Protein AF-A0A7V9E4P7-F1 (afdb_monomer)

Radius of gyration: 22.24 Å; Cα contacts (8 Å, |Δi|>4): 232; chains: 1; bounding box: 50×43×57 Å

Nearest PDB structures (foldseek):
  8e9h-assembly1_D  TM=9.708E-01  e=8.343E-23  Mycolicibacterium smegmatis MC2 155
  7v2f-assembly1_Q  TM=9.697E-01  e=8.388E-17  Sus scrofa
  7r4d-assembly1_D  TM=9.690E-01  e=1.674E-16  Bos taurus
  7zmg-assembly1_C  TM=9.467E-01  e=3.154E-16  Thermochaetoides thermophila DSM 1495
  7zeb-assembly1_4  TM=9.534E-01  e=3.341E-16  Ovis aries

Sequence (185 aa):
AAGLPWDLRKTEPYLGYEDYDFEVPTHHDGDCWSRFVVRVEEMRQSVRLVRQALDRLEPGPVMIQDKKIAWPAQLSLGPDGLGNSLEHVKHIMGQSMEALIHHFKLVTEGFRVPAGQVYTVVESPRGELGMHLVSGGGTRPHRVHVRDPSFINLQATAALSEGGLIADVIASVASIDPVMGGVDR

Foldseek 3Di:
DQADQDFCCPVVNDPCSVVADFGQDDDNPPDLVRLVVSLVRVVVRVVSRVVVCVVVDDDDDPWDPPLLATQLADWDQDPVGTGGDPVSVCCLVPPDVVSVVSNVCCVPFNHWDAADWDWDWHQDSLGIKIWIWGPPTGRDTPDIDIDFSLQVLVVCLVVQCPPHDPVVSVSSNVSSPHDVVRNVD

Mean predicted aligned error: 5.7 Å

Solvent-accessible surface area (backbone atoms only — not comparable to full-atom values): 10874 Å² total; per-residue (Å²): 51,64,56,61,87,76,54,43,51,74,78,63,53,55,99,65,38,75,81,55,83,73,78,80,68,64,31,68,82,55,44,60,64,35,41,50,51,36,53,56,48,48,52,54,40,50,53,49,45,52,53,55,51,59,77,66,64,68,94,71,84,92,62,66,83,56,67,76,72,31,77,82,68,56,77,34,85,49,98,92,40,83,34,70,28,70,66,57,52,49,42,35,78,72,72,32,71,66,55,37,52,42,39,51,44,45,75,75,62,41,46,74,44,71,59,49,73,50,77,49,73,45,66,44,102,73,40,63,35,33,41,38,41,31,30,75,51,39,55,60,74,68,42,80,46,73,46,39,31,27,45,60,46,55,67,46,42,62,72,64,34,64,96,57,54,81,74,47,40,55,52,44,46,57,54,57,62,63,46,64,87,48,48,76,112

pLDDT: mean 91.62, std 6.03, range [71.88, 98.12]

Secondary structure (DSSP, 8-state):
--S----HHHHS--TTGGGS-------SS-SHHHHHHHHHHHHHHHHHHHHHHHHT-----SS-S-TTTS-S--EEEETTEEEE-HHHHHHHHHT-HHHHHHHHHHHHT-PPBPSEEEEEEEEETTEEEEEEEEE-SBSS-SEEEEE-HHHHHHHTHHHHHTTS-HHHHHHHHHHT---HHHH--

Structure (mmCIF, N/CA/C/O backbone):
data_AF-A0A7V9E4P7-F1
#
_entry.id   AF-A0A7V9E4P7-F1
#
loop_
_atom_site.group_PDB
_atom_site.id
_atom_site.type_symbol
_atom_site.label_atom_id
_atom_site.label_alt_id
_atom_site.label_comp_id
_atom_site.label_asym_id
_atom_site.label_entity_id
_atom_site.label_seq_id
_atom_site.pdbx_PDB_ins_code
_atom_site.Cartn_x
_atom_site.Cartn_y
_atom_site.Cartn_z
_atom_site.occupancy
_atom_site.B_iso_or_equiv
_atom_site.auth_seq_id
_atom_site.auth_comp_id
_atom_site.auth_asym_id
_atom_site.auth_atom_id
_atom_site.pdbx_PDB_model_num
ATOM 1 N N . ALA A 1 1 ? 3.477 -3.412 -16.025 1.00 71.88 1 ALA A N 1
ATOM 2 C CA . ALA A 1 1 ? 4.492 -2.848 -16.954 1.00 71.88 1 ALA A CA 1
ATOM 3 C C . ALA A 1 1 ? 5.144 -3.864 -17.913 1.00 71.88 1 ALA A C 1
ATOM 5 O O . ALA A 1 1 ? 5.847 -3.424 -18.810 1.00 71.88 1 ALA A O 1
ATOM 6 N N . ALA A 1 2 ? 4.933 -5.181 -17.754 1.00 89.56 2 ALA A N 1
ATOM 7 C CA . ALA A 1 2 ? 5.446 -6.223 -18.665 1.00 89.56 2 ALA A CA 1
ATOM 8 C C . ALA A 1 2 ? 4.307 -7.050 -19.311 1.00 89.56 2 ALA A C 1
ATOM 10 O O . ALA A 1 2 ? 4.409 -8.257 -19.490 1.00 89.56 2 ALA A O 1
ATOM 11 N N . GLY A 1 3 ? 3.172 -6.405 -19.579 1.00 88.88 3 GLY A N 1
ATOM 12 C CA . GLY A 1 3 ? 2.035 -6.974 -20.307 1.00 88.88 3 GLY A CA 1
ATOM 13 C C . GLY A 1 3 ? 1.039 -7.785 -19.478 1.00 88.88 3 GLY A C 1
ATOM 14 O O . GLY A 1 3 ? 0.030 -8.208 -20.027 1.00 88.88 3 GLY A O 1
ATOM 15 N N . LEU A 1 4 ? 1.284 -7.992 -18.180 1.00 92.56 4 LEU A N 1
ATOM 16 C CA . LEU A 1 4 ? 0.368 -8.724 -17.304 1.00 92.56 4 LEU A CA 1
ATOM 17 C C . LEU A 1 4 ? -0.660 -7.772 -16.653 1.00 9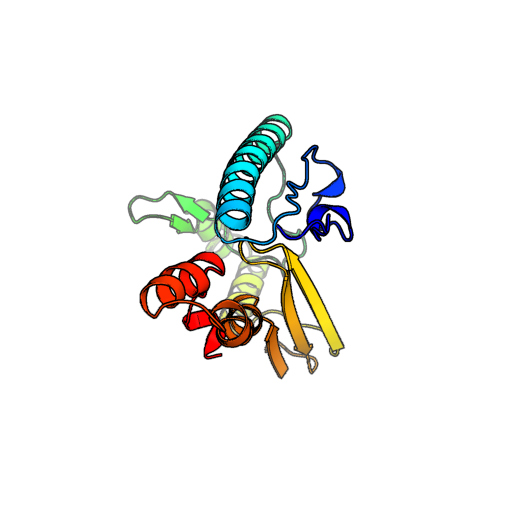2.56 4 LEU A C 1
ATOM 19 O O . LEU A 1 4 ? -0.246 -6.924 -15.857 1.00 92.56 4 LEU A O 1
ATOM 23 N N . PRO A 1 5 ? -1.971 -7.899 -16.949 1.00 92.50 5 PRO A N 1
ATOM 24 C CA . PRO A 1 5 ? -3.029 -7.120 -16.305 1.00 92.50 5 PRO A CA 1
ATOM 25 C C . PRO A 1 5 ? -3.384 -7.716 -14.936 1.00 92.50 5 PRO A C 1
ATOM 27 O O . PRO A 1 5 ? -4.439 -8.322 -14.760 1.00 92.50 5 PRO A O 1
ATOM 30 N N . TRP A 1 6 ? -2.471 -7.585 -13.974 1.00 94.12 6 TRP A N 1
ATOM 31 C CA . TRP A 1 6 ? -2.634 -8.095 -12.612 1.00 94.12 6 TRP A CA 1
ATOM 32 C C . TRP A 1 6 ? -2.731 -6.948 -11.607 1.00 94.12 6 TRP A C 1
ATOM 34 O O . TRP A 1 6 ? -1.818 -6.130 -11.532 1.00 94.12 6 TRP A O 1
ATOM 44 N N . ASP A 1 7 ? -3.831 -6.906 -10.854 1.00 95.75 7 ASP A N 1
ATOM 45 C CA . ASP A 1 7 ? -4.098 -5.920 -9.803 1.00 95.75 7 ASP A CA 1
ATOM 46 C C . ASP A 1 7 ? -5.105 -6.509 -8.807 1.00 95.75 7 ASP A C 1
ATOM 48 O O . ASP A 1 7 ? -6.232 -6.850 -9.194 1.00 95.75 7 ASP A O 1
ATOM 52 N N . LEU A 1 8 ? -4.723 -6.612 -7.529 1.00 96.00 8 LEU A N 1
ATOM 53 C CA . LEU A 1 8 ? -5.576 -7.228 -6.506 1.00 96.00 8 LEU A CA 1
ATOM 54 C C . LEU A 1 8 ? -6.894 -6.483 -6.304 1.00 96.00 8 LEU A C 1
ATOM 56 O O . LEU A 1 8 ? -7.898 -7.099 -5.970 1.00 96.00 8 LEU A O 1
ATOM 60 N N . ARG A 1 9 ? -6.947 -5.176 -6.578 1.00 96.44 9 ARG A N 1
ATOM 61 C CA . ARG A 1 9 ? -8.179 -4.383 -6.441 1.00 96.44 9 ARG A CA 1
ATOM 62 C C . ARG A 1 9 ? -9.254 -4.789 -7.454 1.00 96.44 9 ARG A C 1
ATOM 64 O O . ARG A 1 9 ? -10.411 -4.424 -7.271 1.00 96.44 9 ARG A O 1
ATOM 71 N N . LYS A 1 10 ? -8.891 -5.514 -8.521 1.00 94.81 10 LYS A N 1
ATOM 72 C CA . LYS A 1 10 ? -9.829 -6.094 -9.498 1.00 94.81 10 LYS A CA 1
ATOM 73 C C . LYS A 1 10 ? -9.962 -7.609 -9.364 1.00 94.81 10 LYS A C 1
ATOM 75 O O . LYS A 1 10 ? -11.068 -8.116 -9.521 1.00 94.81 10 LYS A O 1
ATOM 80 N N . THR A 1 11 ? -8.864 -8.332 -9.136 1.00 95.06 11 THR A N 1
ATOM 81 C CA . THR A 1 11 ? -8.880 -9.805 -9.107 1.00 95.06 11 THR A CA 1
ATOM 82 C C . THR A 1 11 ? -9.391 -10.366 -7.782 1.00 95.06 11 THR A C 1
ATOM 84 O O . THR A 1 11 ? -10.169 -11.317 -7.790 1.00 95.06 11 THR A O 1
ATOM 87 N N . GLU A 1 12 ? -9.002 -9.762 -6.660 1.00 94.94 12 GLU A N 1
ATOM 88 C CA . GLU A 1 12 ? -9.392 -10.147 -5.299 1.00 94.94 12 GLU A CA 1
ATOM 89 C C . GLU A 1 12 ? -9.821 -8.895 -4.513 1.00 94.94 12 GLU A C 1
ATOM 91 O O . GLU A 1 12 ? -9.117 -8.445 -3.603 1.00 94.94 12 GLU A O 1
ATOM 96 N N . PRO A 1 13 ? -10.948 -8.271 -4.903 1.00 95.19 13 PRO A N 1
ATOM 97 C CA . PRO A 1 13 ? -11.328 -6.961 -4.397 1.00 95.19 13 PRO A CA 1
ATOM 98 C C . PRO A 1 13 ? -11.565 -6.975 -2.882 1.00 95.19 13 PRO A C 1
ATOM 100 O O . PRO A 1 13 ? -12.067 -7.936 -2.297 1.00 95.19 13 PRO A O 1
ATOM 103 N N . TYR A 1 14 ? -11.201 -5.865 -2.246 1.00 95.69 14 TYR A N 1
ATOM 104 C CA . TYR A 1 14 ? -11.336 -5.623 -0.813 1.00 95.69 14 TYR A CA 1
ATOM 105 C C . TYR A 1 14 ? -11.825 -4.193 -0.577 1.00 95.69 14 TYR A C 1
ATOM 107 O O . TYR A 1 14 ? -11.692 -3.336 -1.445 1.00 95.69 14 TYR A O 1
ATOM 115 N N . LEU A 1 15 ? -12.374 -3.908 0.608 1.00 92.81 15 LEU A N 1
ATOM 116 C CA . LEU A 1 15 ? -12.801 -2.555 1.006 1.00 92.81 15 LEU A CA 1
ATOM 117 C C . LEU A 1 15 ? -13.731 -1.846 -0.012 1.00 92.81 15 LEU A C 1
ATOM 119 O O . LEU A 1 15 ? -13.753 -0.617 -0.062 1.00 92.81 15 LEU A O 1
ATOM 123 N N . GLY A 1 16 ? -14.501 -2.600 -0.804 1.00 93.06 16 GLY A N 1
ATOM 124 C CA . GLY A 1 16 ? -15.462 -2.057 -1.765 1.00 93.06 16 GLY A CA 1
ATOM 125 C C . GLY A 1 16 ? -14.870 -1.634 -3.114 1.00 93.06 16 GLY A C 1
ATOM 126 O O . GLY A 1 16 ? -15.560 -0.949 -3.867 1.00 93.06 16 GLY A O 1
ATOM 127 N N . TYR A 1 17 ? -13.617 -1.993 -3.439 1.00 96.06 17 TYR A N 1
ATOM 128 C CA . TYR A 1 17 ? -13.004 -1.688 -4.746 1.00 96.06 17 TYR A CA 1
ATOM 129 C C . TYR A 1 17 ? -13.798 -2.241 -5.942 1.00 96.06 17 TYR A C 1
ATOM 131 O O . TYR A 1 17 ? -13.726 -1.670 -7.032 1.00 96.06 17 TYR A O 1
ATOM 139 N N . GLU A 1 18 ? -14.586 -3.298 -5.737 1.00 95.19 18 GLU A N 1
ATOM 140 C CA . GLU A 1 18 ? -15.491 -3.893 -6.723 1.00 95.19 18 GLU A CA 1
ATOM 141 C C . GLU A 1 18 ? -16.550 -2.916 -7.257 1.00 95.19 18 GLU A C 1
ATOM 143 O O . GLU A 1 18 ? -16.979 -3.046 -8.402 1.00 95.19 18 GLU A O 1
ATOM 148 N N . ASP A 1 19 ? -16.915 -1.902 -6.470 1.00 94.94 19 ASP A N 1
ATOM 149 C CA . ASP A 1 19 ? -17.935 -0.922 -6.841 1.00 94.94 19 ASP A CA 1
ATOM 150 C C . ASP A 1 19 ? -17.360 0.321 -7.544 1.00 94.94 19 ASP A C 1
ATOM 152 O O . ASP A 1 19 ? -18.093 1.275 -7.820 1.00 94.94 19 ASP A O 1
ATOM 156 N N . TYR A 1 20 ? -16.046 0.376 -7.769 1.00 95.06 20 TYR A N 1
ATOM 157 C CA . TYR A 1 20 ? -15.396 1.520 -8.402 1.00 95.06 20 TYR A CA 1
ATOM 158 C C . TYR A 1 20 ? -14.963 1.213 -9.834 1.00 95.06 20 TYR A C 1
ATOM 160 O O . TYR A 1 20 ? -14.396 0.159 -10.146 1.00 95.06 20 TYR A O 1
ATOM 168 N N . ASP A 1 21 ? -15.155 2.197 -10.710 1.00 96.25 21 ASP A N 1
ATOM 169 C CA . ASP A 1 21 ? -14.738 2.103 -12.101 1.00 96.25 21 ASP A CA 1
ATOM 170 C C . ASP A 1 21 ? -13.342 2.706 -12.304 1.00 96.25 21 ASP A C 1
ATOM 172 O O . ASP A 1 21 ? -13.110 3.908 -12.142 1.00 96.25 21 ASP A O 1
ATOM 176 N N . PHE A 1 22 ? -12.396 1.848 -12.659 1.00 96.38 22 PHE A N 1
ATOM 177 C CA . PHE A 1 22 ? -11.017 2.199 -12.969 1.00 96.38 22 PHE A CA 1
ATOM 178 C C . PHE A 1 22 ? -10.404 1.122 -13.857 1.00 96.38 22 PHE A C 1
ATOM 180 O O . PHE A 1 22 ? -10.839 -0.036 -13.854 1.00 96.38 22 PHE A O 1
ATOM 187 N N . GLU A 1 23 ? -9.373 1.520 -14.589 1.00 95.56 23 GLU A N 1
ATOM 188 C CA . GLU A 1 23 ? -8.616 0.653 -15.486 1.00 95.56 23 GLU A CA 1
ATOM 189 C C . GLU A 1 23 ? -7.259 0.309 -14.873 1.00 95.56 23 GLU A C 1
ATOM 191 O O . GLU A 1 23 ? -6.685 1.110 -14.133 1.00 95.56 23 GLU A O 1
ATOM 196 N N . VAL A 1 24 ? -6.746 -0.878 -15.202 1.00 95.62 24 VAL A N 1
ATOM 197 C CA . VAL A 1 24 ? -5.406 -1.324 -14.806 1.00 95.62 24 VAL A CA 1
ATOM 198 C C . VAL A 1 24 ? -4.451 -1.027 -15.967 1.00 95.62 24 VAL A C 1
ATOM 200 O O . VAL A 1 24 ? -4.504 -1.730 -16.981 1.00 95.62 24 VAL A O 1
ATOM 203 N N . PRO A 1 25 ? -3.604 0.016 -15.872 1.00 95.06 25 PRO A N 1
ATOM 204 C CA . PRO A 1 25 ? -2.693 0.374 -16.951 1.00 95.06 25 PRO A CA 1
ATOM 205 C C . PRO A 1 25 ? -1.641 -0.716 -17.171 1.00 95.06 25 PRO A C 1
ATOM 207 O O . PRO A 1 25 ? -0.983 -1.190 -16.242 1.00 95.06 25 PRO A O 1
ATOM 210 N N . THR A 1 26 ? -1.452 -1.114 -18.429 1.00 94.62 26 THR A N 1
ATOM 211 C CA . THR A 1 26 ? -0.446 -2.106 -18.819 1.00 94.62 26 THR A CA 1
ATOM 212 C C . THR A 1 26 ? 0.346 -1.631 -20.029 1.00 94.62 26 THR A C 1
ATOM 214 O O . THR A 1 26 ? -0.157 -0.942 -20.904 1.00 94.62 26 THR A O 1
ATOM 217 N N . HIS A 1 27 ? 1.615 -2.023 -20.062 1.00 93.62 27 HIS A N 1
ATOM 218 C CA . HIS A 1 27 ? 2.550 -1.795 -21.163 1.00 93.62 27 HIS A CA 1
ATOM 219 C C . HIS A 1 27 ? 3.312 -3.091 -21.410 1.00 93.62 27 HIS A C 1
ATOM 221 O O . HIS A 1 27 ? 3.464 -3.870 -20.466 1.00 93.62 27 HIS A O 1
ATOM 227 N N . HIS A 1 28 ? 3.785 -3.320 -22.635 1.00 92.44 28 HIS A N 1
ATOM 228 C CA . HIS A 1 28 ? 4.409 -4.583 -23.041 1.00 92.44 28 HIS A CA 1
ATOM 229 C C . HIS A 1 28 ? 5.942 -4.560 -23.030 1.00 92.44 28 HIS A C 1
ATOM 231 O O . HIS A 1 28 ? 6.541 -5.627 -22.938 1.00 92.44 28 HIS A O 1
ATOM 237 N N . ASP A 1 29 ? 6.574 -3.382 -23.067 1.00 92.50 29 ASP A N 1
ATOM 238 C CA . ASP A 1 29 ? 8.023 -3.284 -23.300 1.00 92.50 29 ASP A CA 1
ATOM 239 C C . ASP A 1 29 ? 8.868 -3.702 -22.083 1.00 92.50 29 ASP A C 1
ATOM 241 O O . ASP A 1 29 ? 10.024 -4.089 -22.233 1.00 92.50 29 ASP A O 1
ATOM 245 N N . GLY A 1 30 ? 8.310 -3.663 -20.865 1.00 90.25 30 GLY A N 1
ATOM 246 C CA . GLY A 1 30 ? 8.985 -4.151 -19.652 1.00 90.25 30 GLY A CA 1
ATOM 247 C C . GLY A 1 30 ? 10.158 -3.291 -19.160 1.00 90.25 30 GLY A C 1
ATOM 248 O O . GLY A 1 30 ? 10.815 -3.645 -18.174 1.00 90.25 30 GLY A O 1
ATOM 249 N N . ASP A 1 31 ? 10.404 -2.152 -19.801 1.00 93.19 31 ASP A N 1
ATOM 250 C CA . ASP A 1 31 ? 11.510 -1.245 -19.516 1.00 93.19 31 ASP A CA 1
ATOM 251 C C . ASP A 1 31 ? 11.197 -0.234 -18.393 1.00 93.19 31 ASP A C 1
ATOM 253 O O . ASP A 1 31 ? 10.092 -0.154 -17.838 1.00 93.19 31 ASP A O 1
ATOM 257 N N . CYS A 1 32 ? 12.212 0.546 -18.007 1.00 94.44 32 CYS A N 1
ATOM 258 C CA . CYS A 1 32 ? 12.071 1.581 -16.981 1.00 94.44 32 CYS A CA 1
ATOM 259 C C . CYS A 1 32 ? 11.071 2.672 -17.397 1.00 94.44 32 CYS A C 1
ATOM 261 O O . CYS A 1 32 ? 10.365 3.207 -16.539 1.00 94.44 32 CYS A O 1
ATOM 263 N N . TRP A 1 33 ? 10.977 2.972 -18.697 1.00 94.75 33 TRP A N 1
ATOM 264 C CA . TRP A 1 33 ? 10.022 3.939 -19.232 1.00 94.75 33 TRP A CA 1
ATOM 265 C C . TRP A 1 33 ? 8.579 3.450 -19.085 1.00 94.75 33 TRP A C 1
ATOM 267 O O . TRP A 1 33 ? 7.746 4.167 -18.537 1.00 94.75 33 TRP A O 1
ATOM 277 N N . SER A 1 34 ? 8.294 2.199 -19.446 1.00 95.50 34 SER A N 1
ATOM 278 C CA . SER A 1 34 ? 6.990 1.563 -19.241 1.00 95.50 34 SER A CA 1
ATOM 279 C C . SER A 1 34 ? 6.571 1.594 -17.776 1.00 95.50 34 SER A C 1
ATOM 281 O O . SER A 1 34 ? 5.426 1.913 -17.466 1.00 95.50 34 SER A O 1
ATOM 283 N N . ARG A 1 35 ? 7.496 1.311 -16.845 1.00 95.06 35 ARG A N 1
ATOM 284 C CA . ARG A 1 35 ? 7.224 1.424 -15.399 1.00 95.06 35 ARG A CA 1
ATOM 285 C C . ARG A 1 35 ? 6.879 2.856 -14.986 1.00 95.06 35 ARG A C 1
ATOM 287 O O . ARG A 1 35 ? 5.989 3.050 -14.162 1.00 95.06 35 ARG A O 1
ATOM 294 N N . PHE A 1 36 ? 7.557 3.852 -15.548 1.00 95.50 36 PHE A N 1
ATOM 295 C CA . PHE A 1 36 ? 7.246 5.257 -15.298 1.00 95.50 36 PHE A CA 1
ATOM 296 C C . PHE A 1 36 ? 5.857 5.643 -15.828 1.00 95.50 36 PHE A C 1
ATOM 298 O O . PHE A 1 36 ? 5.071 6.227 -15.082 1.00 95.50 36 PHE A O 1
ATOM 305 N N . VAL A 1 37 ? 5.528 5.279 -17.072 1.00 96.06 37 VAL A N 1
ATOM 306 C CA . VAL A 1 37 ? 4.227 5.602 -17.682 1.00 96.06 37 VAL A CA 1
ATOM 307 C C . VAL A 1 37 ? 3.079 4.947 -16.912 1.00 96.06 37 VAL A C 1
ATOM 309 O O . VAL A 1 37 ? 2.140 5.655 -16.552 1.00 96.06 37 VAL A O 1
ATOM 312 N N . VAL A 1 38 ? 3.204 3.661 -16.545 1.00 96.00 38 VAL A N 1
ATOM 313 C CA . VAL A 1 38 ? 2.222 2.962 -15.690 1.00 96.00 38 VAL A CA 1
ATOM 314 C C . VAL A 1 38 ? 1.942 3.758 -14.416 1.00 96.00 38 VAL A C 1
ATOM 316 O O . VAL A 1 38 ? 0.785 4.041 -14.127 1.00 96.00 38 VAL A O 1
ATOM 319 N N . ARG A 1 39 ? 2.975 4.201 -13.685 1.00 96.00 39 ARG A N 1
ATOM 320 C CA . ARG A 1 39 ? 2.782 4.980 -12.446 1.00 96.00 39 ARG A CA 1
ATOM 321 C C . ARG A 1 39 ? 2.056 6.300 -12.688 1.00 96.00 39 ARG A C 1
ATOM 323 O O . ARG A 1 39 ? 1.230 6.721 -11.879 1.00 96.00 39 ARG A O 1
ATOM 330 N N . VAL A 1 40 ? 2.354 6.979 -13.795 1.00 96.94 40 VAL A N 1
ATOM 331 C CA . VAL A 1 40 ? 1.658 8.220 -14.167 1.00 96.94 40 VAL A CA 1
ATOM 332 C C . VAL A 1 40 ? 0.181 7.959 -14.461 1.00 96.94 40 VAL A C 1
ATOM 334 O O . VAL A 1 40 ? -0.678 8.749 -14.066 1.00 96.94 40 VAL A O 1
ATOM 337 N N . GLU A 1 41 ? -0.135 6.850 -15.118 1.00 97.31 41 GLU A N 1
ATOM 338 C CA . GLU A 1 41 ? -1.513 6.443 -15.386 1.00 97.31 41 GLU A CA 1
ATOM 339 C C . GLU A 1 41 ? -2.242 6.005 -14.112 1.00 97.31 41 GLU A C 1
ATOM 341 O O . GLU A 1 41 ? -3.373 6.435 -13.887 1.00 97.31 41 GLU A O 1
ATOM 346 N N . GLU A 1 42 ? -1.583 5.272 -13.215 1.00 97.44 42 GLU A N 1
ATOM 347 C CA . GLU A 1 42 ? -2.113 4.917 -11.893 1.00 97.44 42 GLU A CA 1
ATOM 348 C C . GLU A 1 42 ? -2.441 6.154 -11.054 1.00 97.44 42 GLU A C 1
ATOM 350 O O . GLU A 1 42 ? -3.475 6.181 -10.386 1.00 97.44 42 GLU A O 1
ATOM 355 N N . MET A 1 43 ? -1.626 7.215 -11.115 1.00 98.00 43 MET A N 1
ATOM 356 C CA . MET A 1 43 ? -1.953 8.492 -10.469 1.00 98.00 43 MET A CA 1
ATOM 357 C C . MET A 1 43 ? -3.253 9.089 -11.029 1.00 98.00 43 MET A C 1
ATOM 359 O O . MET A 1 43 ? -4.092 9.572 -10.266 1.00 98.00 43 MET A O 1
ATOM 363 N N . ARG A 1 44 ? -3.473 9.019 -12.349 1.00 98.06 44 ARG A N 1
ATOM 364 C C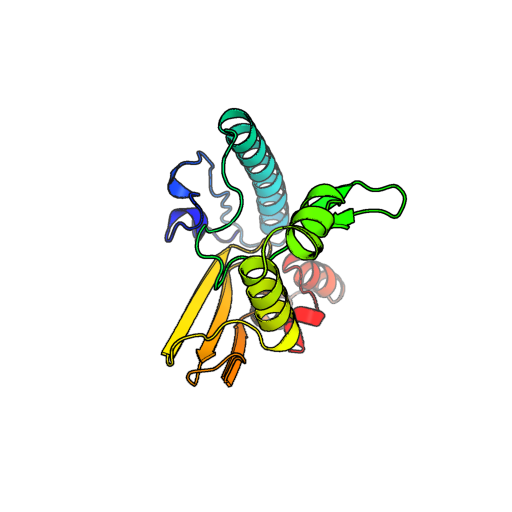A . ARG A 1 44 ? -4.722 9.494 -12.977 1.00 98.06 44 ARG A CA 1
ATOM 365 C C . ARG A 1 44 ? -5.923 8.646 -12.557 1.00 98.06 44 ARG A C 1
ATOM 367 O O . ARG A 1 44 ? -6.963 9.213 -12.217 1.00 98.06 44 ARG A O 1
ATOM 374 N N . GLN A 1 45 ? -5.777 7.320 -12.524 1.00 97.50 45 GLN A N 1
ATOM 375 C CA . GLN A 1 45 ? -6.827 6.413 -12.046 1.00 97.50 45 GLN A CA 1
ATOM 376 C C . GLN A 1 45 ? -7.116 6.625 -10.554 1.00 97.50 45 GLN A C 1
ATOM 378 O O . GLN A 1 45 ? -8.273 6.667 -10.151 1.00 97.50 45 GLN A O 1
ATOM 383 N N . SER A 1 46 ? -6.093 6.887 -9.740 1.00 97.75 46 SER A N 1
ATOM 384 C CA . SER A 1 46 ? -6.253 7.202 -8.314 1.00 97.75 46 SER A CA 1
ATOM 385 C C . SER A 1 46 ? -7.088 8.467 -8.107 1.00 97.75 46 SER A C 1
ATOM 387 O O . SER A 1 46 ? -8.009 8.479 -7.295 1.00 97.75 46 SER A O 1
ATOM 389 N N . VAL A 1 47 ? -6.847 9.520 -8.896 1.00 98.06 47 VAL A N 1
ATOM 390 C CA . VAL A 1 47 ? -7.682 10.735 -8.863 1.00 98.06 47 VAL A CA 1
ATOM 391 C C . VAL A 1 47 ? -9.123 10.438 -9.295 1.00 98.06 47 VAL A C 1
ATOM 393 O O . VAL A 1 47 ? -10.064 10.985 -8.717 1.00 98.06 47 VAL A O 1
ATOM 396 N N . ARG A 1 48 ? -9.322 9.564 -10.289 1.00 97.62 48 ARG A N 1
ATOM 397 C CA . ARG A 1 48 ? -10.655 9.123 -10.730 1.00 97.62 48 ARG A CA 1
ATOM 398 C C . ARG A 1 48 ? -11.401 8.368 -9.621 1.00 97.62 48 ARG A C 1
ATOM 400 O O . ARG A 1 48 ? -12.590 8.618 -9.433 1.00 97.62 48 ARG A O 1
ATOM 407 N N . LEU A 1 49 ? -10.713 7.500 -8.880 1.00 97.25 49 LEU A N 1
ATOM 408 C CA . LEU A 1 49 ? -11.267 6.785 -7.726 1.00 97.25 49 LEU A CA 1
ATOM 409 C C . LEU A 1 49 ? -11.670 7.747 -6.606 1.00 97.25 49 LEU A C 1
ATOM 411 O O . LEU A 1 49 ? -12.782 7.657 -6.098 1.00 97.25 49 LEU A O 1
ATOM 415 N N . VAL A 1 50 ? -10.811 8.717 -6.273 1.00 97.25 50 VAL A N 1
ATOM 416 C CA . VAL A 1 50 ? -11.112 9.726 -5.242 1.00 97.25 50 VAL A CA 1
ATOM 417 C C . VAL A 1 50 ? -12.368 10.524 -5.593 1.00 97.25 50 VAL A C 1
ATOM 419 O O . VAL A 1 50 ? -13.200 10.747 -4.722 1.00 97.25 50 VAL A O 1
ATOM 422 N N . ARG A 1 51 ? -12.555 10.917 -6.860 1.00 97.88 51 ARG A N 1
ATOM 423 C CA . ARG A 1 51 ? -13.779 11.617 -7.295 1.00 97.88 51 ARG A CA 1
ATOM 424 C C . ARG A 1 51 ? -15.032 10.762 -7.105 1.00 97.88 51 ARG A C 1
ATOM 426 O O . ARG A 1 51 ? -15.982 11.229 -6.497 1.00 97.88 51 ARG A O 1
ATOM 433 N N . GLN A 1 52 ? -14.993 9.499 -7.529 1.00 97.50 52 GLN A N 1
ATOM 434 C CA . GLN A 1 52 ? -16.110 8.569 -7.321 1.00 97.50 52 GLN A CA 1
ATOM 435 C C . GLN A 1 52 ? -16.414 8.345 -5.836 1.00 97.50 52 GLN A C 1
ATOM 437 O O . GLN A 1 52 ? -17.576 8.263 -5.452 1.00 97.50 52 GLN A O 1
ATOM 442 N N . ALA A 1 53 ? -15.381 8.255 -4.994 1.00 95.94 53 ALA A N 1
ATOM 443 C CA . ALA A 1 53 ? -15.551 8.097 -3.554 1.00 95.94 53 ALA A CA 1
ATOM 444 C C . ALA A 1 53 ? -16.198 9.335 -2.919 1.00 95.94 53 ALA A C 1
ATOM 446 O O . ALA A 1 53 ? -17.038 9.189 -2.039 1.00 95.94 53 ALA A O 1
ATOM 447 N N . LEU A 1 54 ? -15.845 10.540 -3.383 1.00 96.56 54 LEU A N 1
ATOM 448 C CA . LEU A 1 54 ? -16.472 11.787 -2.938 1.00 96.56 54 LEU A CA 1
ATOM 449 C C . LEU A 1 54 ? -17.943 11.873 -3.358 1.00 96.56 54 LEU A C 1
ATOM 451 O O . LEU A 1 54 ? -18.772 12.266 -2.543 1.00 96.56 54 LEU A O 1
ATOM 455 N N . ASP A 1 55 ? -18.271 11.467 -4.586 1.00 96.62 55 ASP A N 1
ATOM 456 C CA . ASP A 1 55 ? -19.650 11.482 -5.092 1.00 96.62 55 ASP A CA 1
ATOM 457 C C . ASP A 1 55 ? -20.557 10.485 -4.347 1.00 96.62 55 ASP A C 1
ATOM 459 O O . ASP A 1 55 ? -21.755 10.717 -4.200 1.00 96.62 55 ASP A O 1
ATOM 463 N N . ARG A 1 56 ? -19.984 9.379 -3.856 1.00 93.50 56 ARG A N 1
ATOM 464 C CA . ARG A 1 56 ? -20.680 8.325 -3.095 1.00 93.50 56 ARG A CA 1
ATOM 465 C C . ARG A 1 56 ? -20.623 8.517 -1.580 1.00 93.50 56 ARG A C 1
ATOM 467 O O . ARG A 1 56 ? -21.126 7.668 -0.847 1.00 93.50 56 ARG A O 1
ATOM 474 N N . LEU A 1 57 ? -19.961 9.564 -1.093 1.00 94.00 57 LEU A N 1
ATOM 475 C CA . LEU A 1 57 ? -19.727 9.736 0.334 1.00 94.00 57 LEU A CA 1
ATOM 476 C C . LEU A 1 57 ? -21.039 10.068 1.050 1.00 94.00 57 LEU A C 1
ATOM 478 O O . LEU A 1 57 ? -21.555 11.180 0.955 1.00 94.00 57 LEU A O 1
ATOM 482 N N . GLU A 1 58 ? -21.539 9.113 1.826 1.00 92.88 58 GLU A N 1
ATOM 483 C CA . GLU A 1 58 ? -22.720 9.292 2.663 1.00 92.88 58 GLU A CA 1
ATOM 484 C C . GLU A 1 58 ? -22.334 9.416 4.146 1.00 92.88 58 GLU A C 1
ATOM 486 O O . GLU A 1 58 ? -21.393 8.760 4.609 1.00 92.88 58 GLU A O 1
ATOM 491 N N . PRO A 1 59 ? -23.050 10.238 4.935 1.00 92.00 59 PRO A N 1
ATOM 492 C CA . PRO A 1 59 ? -22.882 10.256 6.381 1.00 92.00 59 PRO A CA 1
ATOM 493 C C . PRO A 1 59 ? -23.183 8.880 6.984 1.00 92.00 59 PRO A C 1
ATOM 495 O O . PRO A 1 59 ? -24.218 8.278 6.713 1.00 92.00 59 PRO A O 1
ATOM 498 N N . GLY A 1 60 ? -22.310 8.402 7.867 1.00 88.88 60 GLY A N 1
ATOM 499 C CA . GLY A 1 60 ? -22.483 7.102 8.499 1.00 88.88 60 GLY A CA 1
ATOM 500 C C . GLY A 1 60 ? -21.454 6.828 9.592 1.00 88.88 60 GLY A C 1
ATOM 501 O O . GLY A 1 60 ? -20.552 7.638 9.831 1.00 88.88 60 GLY A O 1
ATOM 502 N N . PRO A 1 61 ? -21.585 5.694 10.298 1.00 88.12 61 PRO A N 1
ATOM 503 C CA . PRO A 1 61 ? -20.595 5.279 11.279 1.00 88.12 61 PRO A CA 1
ATOM 504 C C . PRO A 1 61 ? -19.266 4.940 10.587 1.00 88.12 61 PRO A C 1
ATOM 506 O O . PRO A 1 61 ? -19.207 4.066 9.731 1.00 88.12 61 PRO A O 1
ATOM 509 N N . VAL A 1 62 ? -18.183 5.591 11.012 1.00 87.69 62 VAL A N 1
ATOM 510 C CA . VAL A 1 62 ? -16.814 5.350 10.504 1.00 87.69 62 VAL A CA 1
ATOM 511 C C . VAL A 1 62 ? -16.047 4.280 11.295 1.00 87.69 62 VAL A C 1
ATOM 513 O O . VAL A 1 62 ? -14.886 4.004 11.016 1.00 87.69 62 VAL A O 1
ATOM 516 N N . MET A 1 63 ? -16.684 3.693 12.312 1.00 88.81 63 MET A N 1
ATOM 517 C CA . MET A 1 63 ? -16.116 2.676 13.197 1.00 88.81 63 MET A CA 1
ATOM 518 C C . MET A 1 63 ? -17.127 1.558 13.430 1.00 88.81 63 MET A C 1
ATOM 520 O O . MET A 1 63 ? -18.339 1.783 13.434 1.00 88.81 63 MET A O 1
ATOM 524 N N . ILE A 1 64 ? -16.618 0.355 13.689 1.00 90.69 64 ILE A N 1
ATOM 525 C CA . ILE A 1 64 ? -17.444 -0.795 14.057 1.00 90.69 64 ILE A CA 1
ATOM 526 C C . ILE A 1 64 ? -18.254 -0.519 15.333 1.00 90.69 64 ILE A C 1
ATOM 528 O O . ILE A 1 64 ? -17.824 0.208 16.232 1.00 90.69 64 ILE A O 1
ATOM 532 N N . GLN A 1 65 ? -19.443 -1.114 15.418 1.00 88.38 65 GLN A N 1
ATOM 533 C CA . GLN A 1 65 ? -20.361 -0.874 16.534 1.00 88.38 65 GLN A CA 1
ATOM 534 C C . GLN A 1 65 ? -19.950 -1.608 17.818 1.00 88.38 65 GLN A C 1
ATOM 536 O O . GLN A 1 65 ? -20.243 -1.121 18.912 1.00 88.38 65 GLN A O 1
ATOM 541 N N . ASP A 1 66 ? -19.258 -2.748 17.701 1.00 89.00 66 ASP A N 1
ATOM 542 C CA . ASP A 1 66 ? -18.823 -3.537 18.855 1.00 89.00 66 ASP A CA 1
ATOM 543 C C . ASP A 1 66 ? -17.778 -2.777 19.681 1.00 89.00 66 ASP A C 1
ATOM 545 O O . ASP A 1 66 ? -16.601 -2.689 19.327 1.00 89.00 66 ASP A O 1
ATOM 549 N N . LYS A 1 67 ? -18.215 -2.262 20.833 1.00 83.94 67 LYS A N 1
ATOM 550 C CA . LYS A 1 67 ? -17.399 -1.482 21.771 1.00 83.94 67 LYS A CA 1
ATOM 551 C C . LYS A 1 67 ? -16.289 -2.281 22.451 1.00 83.94 67 LYS A C 1
ATOM 553 O O . LYS A 1 67 ? -15.466 -1.681 23.131 1.00 83.94 67 LYS A O 1
ATOM 558 N N . LYS A 1 68 ? -16.238 -3.606 22.288 1.00 85.38 68 LYS A N 1
ATOM 559 C CA . LYS A 1 68 ? -15.121 -4.435 22.768 1.00 85.38 68 LYS A CA 1
ATOM 560 C C . LYS A 1 68 ? -13.929 -4.439 21.813 1.00 85.38 68 LYS A C 1
ATOM 562 O O . LYS A 1 68 ? -12.860 -4.879 22.219 1.00 85.38 68 LYS A O 1
ATOM 567 N N . ILE A 1 69 ? -14.117 -3.989 20.573 1.00 88.31 69 ILE A N 1
ATOM 568 C CA . ILE A 1 69 ? -13.082 -3.969 19.530 1.00 88.31 69 ILE A CA 1
ATOM 569 C C . ILE A 1 69 ? -12.886 -2.544 18.999 1.00 88.31 69 ILE A C 1
ATOM 571 O O . ILE A 1 69 ? -11.757 -2.134 18.738 1.00 88.31 69 ILE A O 1
ATOM 575 N N . ALA A 1 70 ? -13.971 -1.776 18.855 1.00 88.00 70 ALA A N 1
ATOM 576 C CA . ALA A 1 70 ? -13.942 -0.409 18.353 1.00 88.00 70 ALA A CA 1
ATOM 577 C C . ALA A 1 70 ? -12.979 0.462 19.166 1.00 88.00 70 ALA A C 1
ATOM 579 O O . ALA A 1 70 ? -13.049 0.500 20.395 1.00 88.00 70 ALA A O 1
ATOM 580 N N . TRP A 1 71 ? -12.126 1.215 18.471 1.00 84.88 71 TRP A N 1
ATOM 581 C CA . TRP A 1 71 ? -11.248 2.182 19.117 1.00 84.88 71 TRP A CA 1
ATOM 582 C C . TRP A 1 71 ? -12.077 3.209 19.915 1.00 84.88 71 TRP A C 1
ATOM 584 O O . TRP A 1 71 ? -12.984 3.828 19.349 1.00 84.88 71 TRP A O 1
ATOM 594 N N . PRO A 1 72 ? -11.808 3.409 21.219 1.00 75.25 72 PRO A N 1
ATOM 595 C CA . PRO A 1 72 ? -12.680 4.175 22.104 1.00 75.25 72 PRO A CA 1
ATOM 596 C C . PRO A 1 72 ? -12.389 5.685 22.053 1.00 75.25 72 PRO A C 1
ATOM 598 O O . PRO A 1 72 ? -12.422 6.351 23.090 1.00 75.25 72 PRO A O 1
ATOM 601 N N . ALA A 1 73 ? -12.099 6.231 20.868 1.00 72.69 73 ALA A N 1
ATOM 602 C CA . ALA A 1 73 ? -11.808 7.647 20.655 1.00 72.69 73 ALA A CA 1
ATOM 603 C C . ALA A 1 73 ? -12.706 8.245 19.571 1.00 72.69 73 ALA A C 1
ATOM 605 O O . ALA A 1 73 ? -12.877 7.664 18.499 1.00 72.69 73 ALA A O 1
ATOM 606 N N . GLN A 1 74 ? -13.221 9.442 19.835 1.00 75.44 74 GLN A N 1
ATOM 607 C CA . GLN A 1 74 ? -13.792 10.313 18.813 1.00 75.44 74 GLN A CA 1
ATOM 608 C C . GLN A 1 74 ? -12.852 11.490 18.631 1.00 75.44 74 GLN A C 1
ATOM 610 O O . GLN A 1 74 ? -12.758 12.349 19.505 1.00 75.44 74 GLN A O 1
ATOM 615 N N . LEU A 1 75 ? -12.120 11.494 17.521 1.00 78.12 75 LEU A N 1
ATOM 616 C CA . LEU A 1 75 ? -11.134 12.527 17.247 1.00 78.12 75 LEU A CA 1
ATOM 617 C C . LEU A 1 75 ? -11.825 13.788 16.718 1.00 78.12 75 LEU A C 1
ATOM 619 O O . LEU A 1 75 ? -12.624 13.723 15.787 1.00 78.12 75 LEU A O 1
ATOM 623 N N . SER A 1 76 ? -11.501 14.934 17.306 1.00 80.31 76 SER A N 1
ATOM 624 C CA . SER A 1 76 ? -11.909 16.261 16.851 1.00 80.31 76 SER A CA 1
ATOM 625 C C . SER A 1 76 ? -10.699 17.187 16.787 1.00 80.31 76 SER A C 1
ATOM 627 O O . SER A 1 76 ? -9.747 17.032 17.555 1.00 80.31 76 SER A O 1
ATOM 629 N N . LEU A 1 77 ? -10.748 18.172 15.894 1.00 80.94 77 LEU A N 1
ATOM 630 C CA . LEU A 1 77 ? -9.747 19.232 15.825 1.00 80.94 77 LEU A CA 1
ATOM 631 C C . LEU A 1 77 ? -9.914 20.175 17.020 1.00 80.94 77 LEU A C 1
ATOM 633 O O . LEU A 1 77 ? -10.937 20.846 17.149 1.00 80.94 77 LEU A O 1
ATOM 637 N N . GLY A 1 78 ? -8.913 20.198 17.894 1.00 78.81 78 GLY A N 1
ATOM 638 C CA . GLY A 1 78 ? -8.784 21.155 18.985 1.00 78.81 78 GLY A CA 1
ATOM 639 C C . GLY A 1 78 ? -7.690 22.196 18.714 1.00 78.81 78 GLY A C 1
ATOM 640 O O . GLY A 1 78 ? -6.985 22.109 17.706 1.00 78.81 78 GLY A O 1
ATOM 641 N N . PRO A 1 79 ? -7.516 23.172 19.622 1.00 80.31 79 PRO A N 1
ATOM 642 C CA . PRO A 1 79 ? -6.455 24.177 19.519 1.00 80.31 79 PRO A CA 1
ATOM 643 C C . PRO A 1 79 ? -5.044 23.563 19.538 1.00 80.31 79 PRO A C 1
ATOM 645 O O . PRO A 1 79 ? -4.161 24.066 18.852 1.00 80.31 79 PRO A O 1
ATOM 648 N N . ASP A 1 80 ? -4.862 22.438 20.238 1.00 83.31 80 ASP A N 1
ATOM 649 C CA . ASP A 1 80 ? -3.583 21.717 20.343 1.00 83.31 80 ASP A CA 1
ATOM 650 C C . ASP A 1 80 ? -3.431 20.598 19.289 1.00 83.31 80 ASP A C 1
ATOM 652 O O . ASP A 1 80 ? -2.544 19.750 19.383 1.00 83.31 80 ASP A O 1
ATOM 656 N N . GLY A 1 81 ? -4.307 20.572 18.277 1.00 82.06 81 GLY A N 1
ATOM 657 C CA . GLY A 1 81 ? -4.299 19.582 17.200 1.00 82.06 81 GLY A CA 1
ATOM 658 C C . GLY A 1 81 ? -5.382 18.508 17.331 1.00 82.06 81 GLY A C 1
ATOM 659 O O . GLY A 1 81 ? -6.444 18.722 17.917 1.00 82.06 81 GLY A O 1
ATOM 660 N N . LEU A 1 82 ? -5.145 17.355 16.701 1.00 80.56 82 LEU A N 1
ATOM 661 C CA . LEU A 1 82 ? -6.112 16.260 16.642 1.00 80.56 82 LEU A CA 1
ATOM 662 C C . LEU A 1 82 ? -6.130 15.498 17.977 1.00 80.56 82 LEU A C 1
ATOM 664 O O . LEU A 1 82 ? -5.148 14.852 18.339 1.00 80.56 82 LEU A O 1
ATOM 668 N N . GLY A 1 83 ? -7.247 15.552 18.700 1.00 78.88 83 GLY A N 1
ATOM 669 C CA . GLY A 1 83 ? -7.391 14.912 20.010 1.00 78.88 83 GLY A CA 1
ATOM 670 C C . GLY A 1 83 ? -8.791 14.359 20.236 1.00 78.88 83 GLY A C 1
ATOM 671 O O . GLY A 1 83 ? -9.668 14.507 19.390 1.00 78.88 83 GLY A O 1
ATOM 672 N N . ASN A 1 84 ? -9.017 13.709 21.380 1.00 79.19 84 ASN A N 1
ATOM 673 C CA . ASN A 1 84 ? -10.364 13.273 21.752 1.00 79.19 84 ASN A CA 1
ATOM 674 C C . ASN A 1 84 ? -11.299 14.476 21.909 1.00 79.19 84 ASN A C 1
ATOM 676 O O . ASN A 1 84 ? -10.918 15.492 22.492 1.00 79.19 84 ASN A O 1
ATOM 680 N N . SER A 1 85 ? -12.536 14.337 21.441 1.00 83.06 85 SER A N 1
ATOM 681 C CA . SER A 1 85 ? -13.538 15.381 21.588 1.00 83.06 85 SER A CA 1
ATOM 682 C C . SER A 1 85 ? -13.877 15.609 23.058 1.00 83.06 85 SER A C 1
ATOM 684 O O . SER A 1 85 ? -13.998 14.675 23.856 1.00 83.06 85 SER A O 1
ATOM 686 N N . LEU A 1 86 ? -14.036 16.882 23.429 1.00 81.50 86 LEU A N 1
ATOM 687 C CA . LEU A 1 86 ? -14.381 17.263 24.801 1.00 81.50 86 LEU A CA 1
ATOM 688 C C . LEU A 1 86 ? -15.716 16.651 25.237 1.00 81.50 86 LEU A C 1
ATOM 690 O O . LEU A 1 86 ? -15.882 16.309 26.406 1.00 81.50 86 LEU A O 1
ATOM 694 N N . GLU A 1 87 ? -16.659 16.500 24.307 1.00 81.44 87 GLU A N 1
ATOM 695 C CA . GLU A 1 87 ? -17.944 15.845 24.560 1.00 81.44 87 GLU A CA 1
ATOM 696 C C . GLU A 1 87 ? -17.771 14.359 24.874 1.00 81.44 87 GLU A C 1
ATOM 698 O O . GLU A 1 87 ? -18.329 13.874 25.858 1.00 81.44 87 GLU A O 1
ATOM 703 N N . HIS A 1 88 ? -16.933 13.655 24.109 1.00 82.25 88 HIS A N 1
ATOM 704 C CA . HIS A 1 88 ? -16.632 12.242 24.338 1.00 82.25 88 HIS A CA 1
ATOM 705 C C . HIS A 1 88 ? -15.944 12.015 25.685 1.00 82.25 88 HIS A C 1
ATOM 707 O O . HIS A 1 88 ? -16.338 11.132 26.444 1.00 82.25 88 HIS A O 1
ATOM 713 N N . VAL A 1 89 ? -14.969 12.860 26.037 1.00 80.44 89 VAL A N 1
ATOM 714 C CA . VAL A 1 89 ? -14.287 12.785 27.340 1.00 80.44 89 VAL A CA 1
ATOM 715 C C . VAL A 1 89 ? -15.267 13.031 28.489 1.00 80.44 89 VAL A C 1
ATOM 717 O O . VAL A 1 89 ? -15.286 12.264 29.452 1.00 80.44 89 VAL A O 1
ATOM 720 N N . LYS A 1 90 ? -16.128 14.053 28.380 1.00 83.25 90 LYS A N 1
ATOM 721 C CA . LYS A 1 90 ? -17.173 14.325 29.382 1.00 83.25 90 LYS A CA 1
ATOM 722 C C . LYS A 1 90 ? -18.138 13.150 29.532 1.00 83.25 90 LYS A C 1
ATOM 724 O O . LYS A 1 90 ? -18.500 12.810 30.656 1.00 83.25 90 LYS A O 1
ATOM 729 N N . HIS A 1 91 ? -18.535 12.524 28.426 1.00 82.06 91 HIS A N 1
ATOM 730 C CA . HIS A 1 91 ? -19.427 11.370 28.446 1.00 82.06 91 HIS A CA 1
ATOM 731 C C . HIS A 1 91 ? -18.787 10.168 29.155 1.00 82.06 91 HIS A C 1
ATOM 733 O O . HIS A 1 91 ? -19.372 9.619 30.089 1.00 82.06 91 HIS A O 1
ATOM 739 N N . ILE A 1 92 ? -17.559 9.802 28.774 1.00 81.56 92 ILE A N 1
ATOM 740 C CA . ILE A 1 92 ? -16.840 8.672 29.378 1.00 81.56 92 ILE A CA 1
ATOM 741 C C . ILE A 1 92 ? -16.589 8.908 30.870 1.00 81.56 92 ILE A C 1
ATOM 743 O O . ILE A 1 92 ? -16.835 8.023 31.682 1.00 81.56 92 ILE A O 1
ATOM 747 N N . MET A 1 93 ? -16.091 10.088 31.247 1.00 77.81 93 MET A N 1
ATOM 748 C CA . MET A 1 93 ? -15.683 10.345 32.632 1.00 77.81 93 MET A CA 1
ATOM 749 C C . MET A 1 93 ? -16.858 10.676 33.558 1.00 77.81 93 MET A C 1
ATOM 751 O O . MET A 1 93 ? -16.731 10.512 34.769 1.00 77.81 93 MET A O 1
ATOM 755 N N . GLY A 1 94 ? -17.975 11.168 33.015 1.00 79.19 94 GLY A N 1
ATOM 756 C CA . GLY A 1 94 ? -19.079 11.704 33.812 1.00 79.19 94 GLY A CA 1
ATOM 757 C C . GLY A 1 94 ? -20.403 10.949 33.724 1.00 79.19 94 GLY A C 1
ATOM 758 O O . GLY A 1 94 ? -21.238 11.147 34.602 1.00 79.19 94 GLY A O 1
ATOM 759 N N . GLN A 1 95 ? -20.643 10.132 32.689 1.00 81.88 95 GLN A N 1
ATOM 760 C CA . GLN A 1 95 ? -22.001 9.645 32.385 1.00 81.88 95 GLN A CA 1
ATOM 761 C C . GLN A 1 95 ? -22.145 8.123 32.262 1.00 81.88 95 GLN A C 1
ATOM 763 O O . GLN A 1 95 ? -23.238 7.622 32.513 1.00 81.88 95 GLN A O 1
ATOM 768 N N . SER A 1 96 ? -21.097 7.373 31.901 1.00 82.31 96 SER A N 1
ATOM 769 C CA . SER A 1 96 ? -21.182 5.907 31.790 1.00 82.31 96 SER A CA 1
ATOM 770 C C . SER A 1 96 ? -19.947 5.217 32.357 1.00 82.31 96 SER A C 1
ATOM 772 O O . SER A 1 96 ? -18.843 5.324 31.822 1.00 82.31 96 SER A O 1
ATOM 774 N N . MET A 1 97 ? -20.162 4.442 33.421 1.00 85.44 97 MET A N 1
ATOM 775 C CA . MET A 1 97 ? -19.121 3.610 34.022 1.00 85.44 97 MET A CA 1
ATOM 776 C C . MET A 1 97 ? -18.646 2.526 33.044 1.00 85.44 97 MET A C 1
ATOM 778 O O . MET A 1 97 ? -17.455 2.241 32.953 1.00 85.44 97 MET A O 1
ATOM 782 N N . GLU A 1 98 ? -19.555 1.947 32.260 1.00 83.06 98 GLU A N 1
ATOM 783 C CA . GLU A 1 98 ? -19.250 0.925 31.259 1.00 83.06 98 GLU A CA 1
ATOM 784 C C . GLU A 1 98 ? -18.340 1.471 30.156 1.00 83.06 98 GLU A C 1
ATOM 786 O O . GLU A 1 98 ? -17.353 0.825 29.796 1.00 83.06 98 GLU A O 1
ATOM 791 N N . ALA A 1 99 ? -18.627 2.672 29.644 1.00 82.12 99 ALA A N 1
ATOM 792 C CA . ALA A 1 99 ? -17.794 3.320 28.634 1.00 82.12 99 ALA A CA 1
ATOM 793 C C . ALA A 1 99 ? -16.370 3.575 29.154 1.00 82.12 99 ALA A C 1
ATOM 795 O O . ALA A 1 99 ? -15.399 3.342 28.428 1.00 82.12 99 ALA A O 1
ATOM 796 N N . LEU A 1 100 ? -16.237 3.978 30.423 1.00 85.50 100 LEU A N 1
ATOM 797 C CA . LEU A 1 100 ? -14.944 4.162 31.083 1.00 85.50 100 LEU A CA 1
ATOM 798 C C . LEU A 1 100 ? -14.179 2.845 31.246 1.00 85.50 100 LEU A C 1
ATOM 800 O O . LEU A 1 100 ? -12.991 2.789 30.928 1.00 85.50 100 LEU A O 1
ATOM 804 N N . ILE A 1 101 ? -14.851 1.774 31.679 1.00 85.69 101 ILE A N 1
ATOM 805 C CA . ILE A 1 101 ? -14.238 0.443 31.803 1.00 85.69 101 ILE A CA 1
ATOM 806 C C . ILE A 1 101 ? -13.746 -0.048 30.437 1.00 85.69 101 ILE A C 1
ATOM 808 O O . ILE A 1 101 ? -12.604 -0.498 30.325 1.00 85.69 101 ILE A O 1
ATOM 812 N N . HIS A 1 102 ? -14.569 0.059 29.390 1.00 84.12 102 HIS A N 1
ATOM 813 C CA . HIS A 1 102 ? -14.182 -0.345 28.037 1.00 84.12 102 HIS A CA 1
ATOM 814 C C . HIS A 1 102 ? -13.003 0.473 27.506 1.00 84.12 102 HIS A C 1
ATOM 816 O O . HIS A 1 102 ? -12.053 -0.114 26.989 1.00 84.12 102 HIS A O 1
ATOM 822 N N . HIS A 1 103 ? -13.022 1.797 27.689 1.00 85.81 103 HIS A N 1
ATOM 823 C CA . HIS A 1 103 ? -11.908 2.666 27.318 1.00 85.81 103 HIS A CA 1
ATOM 824 C C . HIS A 1 103 ? -10.615 2.241 28.028 1.00 85.81 103 HIS A C 1
ATOM 826 O O . HIS A 1 103 ? -9.599 2.010 27.375 1.00 85.81 103 HIS A O 1
ATOM 832 N N . PHE A 1 104 ? -10.661 2.062 29.351 1.00 86.81 104 PHE A N 1
ATOM 833 C CA . PHE A 1 104 ? -9.491 1.687 30.140 1.00 86.81 104 PHE A CA 1
ATOM 834 C C . PHE A 1 104 ? -8.931 0.324 29.721 1.00 86.81 104 PHE A C 1
ATOM 836 O O . PHE A 1 104 ? -7.733 0.203 29.468 1.00 86.81 104 PHE A O 1
ATOM 843 N N . LYS A 1 105 ? -9.785 -0.701 29.593 1.00 88.06 105 LYS A N 1
ATOM 844 C CA . LYS A 1 105 ? -9.359 -2.058 29.217 1.00 88.06 105 LYS A CA 1
ATOM 845 C C . LYS A 1 105 ? -8.785 -2.101 27.800 1.00 88.06 105 LYS A C 1
ATOM 847 O O . LYS A 1 105 ? -7.746 -2.719 27.599 1.00 88.06 105 LYS A O 1
ATOM 852 N N . LEU A 1 106 ? -9.403 -1.420 26.832 1.00 88.12 106 LEU A N 1
ATOM 853 C CA . LEU A 1 106 ? -8.910 -1.412 25.451 1.00 88.12 106 LEU A CA 1
ATOM 854 C C . LEU A 1 106 ? -7.566 -0.701 25.311 1.00 88.12 106 LEU A C 1
ATOM 856 O O . LEU A 1 106 ? -6.696 -1.196 24.603 1.00 88.12 106 LEU A O 1
ATOM 860 N N . VAL A 1 107 ? -7.389 0.434 25.988 1.00 87.62 107 VAL A N 1
ATOM 861 C CA . VAL A 1 107 ? -6.151 1.219 25.892 1.00 87.62 107 VAL A CA 1
ATOM 862 C C . VAL A 1 107 ? -5.000 0.557 26.656 1.00 87.62 107 VAL A C 1
ATOM 864 O O . VAL A 1 107 ? -3.861 0.616 26.201 1.00 87.62 107 VAL A O 1
ATOM 867 N N . THR A 1 108 ? -5.272 -0.087 27.798 1.00 88.94 108 THR A N 1
ATOM 868 C CA . THR A 1 108 ? -4.216 -0.687 28.638 1.00 88.94 108 THR A CA 1
ATOM 869 C C . THR A 1 108 ? -3.905 -2.143 28.293 1.00 88.94 108 THR A C 1
ATOM 871 O O . THR A 1 108 ? -2.735 -2.521 28.250 1.00 88.94 108 THR A O 1
ATOM 874 N N . GLU A 1 109 ? -4.921 -2.971 28.039 1.00 90.38 109 GLU A N 1
ATOM 875 C CA . GLU A 1 109 ? -4.748 -4.405 27.766 1.00 90.38 109 GLU A CA 1
ATOM 876 C C . GLU A 1 109 ? -4.875 -4.761 26.281 1.00 90.38 109 GLU A C 1
ATOM 878 O O . GLU A 1 109 ? -4.202 -5.691 25.823 1.00 90.38 109 GLU A O 1
ATOM 883 N N . GLY A 1 110 ? -5.727 -4.047 25.538 1.00 90.88 110 GLY A N 1
ATOM 884 C CA . GLY A 1 110 ? -6.129 -4.391 24.172 1.00 90.88 110 GLY A CA 1
ATOM 885 C C . GLY A 1 110 ? -7.324 -5.351 24.108 1.00 90.88 110 GLY A C 1
ATOM 886 O O . GLY A 1 110 ? -7.813 -5.854 25.121 1.00 90.88 110 GLY A O 1
ATOM 887 N N . PHE A 1 111 ? -7.813 -5.620 22.895 1.00 92.31 111 PHE A N 1
ATOM 888 C CA . PHE A 1 111 ? -8.874 -6.606 22.659 1.00 92.31 111 PHE A CA 1
ATOM 889 C C . PHE A 1 111 ? -8.287 -7.992 22.375 1.00 92.31 111 PHE A C 1
ATOM 891 O O . PHE A 1 111 ? -7.169 -8.126 21.879 1.00 92.31 111 PHE A O 1
ATOM 898 N N . ARG A 1 112 ? -9.038 -9.049 22.706 1.00 92.69 112 ARG A N 1
ATOM 899 C CA . ARG A 1 112 ? -8.602 -10.428 22.455 1.00 92.69 112 ARG A CA 1
ATOM 900 C C . ARG A 1 112 ? -8.884 -10.832 21.014 1.00 92.69 112 ARG A C 1
ATOM 902 O O . ARG A 1 112 ? -10.012 -10.708 20.549 1.00 92.69 112 ARG A O 1
ATOM 909 N N . VAL A 1 113 ? -7.878 -11.397 20.361 1.00 95.94 113 VAL A N 1
ATOM 910 C CA . VAL A 1 113 ? -7.981 -12.022 19.042 1.00 95.94 113 VAL A CA 1
ATOM 911 C C . VAL A 1 113 ? -8.058 -13.543 19.228 1.00 95.94 113 VAL A C 1
ATOM 913 O O . VAL A 1 113 ? -7.245 -14.090 19.983 1.00 95.94 113 VAL A O 1
ATOM 916 N N . PRO A 1 114 ? -9.005 -14.248 18.577 1.00 96.44 114 PRO A N 1
ATOM 917 C CA . PRO A 1 114 ? -9.069 -15.710 18.600 1.00 96.44 114 PRO A CA 1
ATOM 918 C C . PRO A 1 114 ? -7.757 -16.360 18.152 1.00 96.44 114 PRO A C 1
ATOM 920 O O . PRO A 1 114 ? -6.981 -15.757 17.410 1.00 96.44 114 PRO A O 1
ATOM 923 N N . ALA A 1 115 ? -7.494 -17.587 18.604 1.00 97.69 115 ALA A N 1
ATOM 924 C CA . ALA A 1 115 ? -6.341 -18.342 18.127 1.00 97.69 115 ALA A CA 1
ATOM 925 C C . ALA A 1 115 ? -6.534 -18.726 16.650 1.00 97.69 115 ALA A C 1
ATOM 927 O O . ALA A 1 115 ? -7.617 -19.162 16.261 1.00 97.69 115 ALA A O 1
ATOM 928 N N . GLY A 1 116 ? -5.497 -18.556 15.834 1.00 97.69 116 GLY A N 1
ATOM 929 C CA . GLY A 1 116 ? -5.561 -18.809 14.396 1.00 97.69 116 GLY A CA 1
ATOM 930 C C . GLY A 1 116 ? -4.441 -18.123 13.624 1.00 97.69 116 GLY A C 1
ATOM 931 O O . GLY A 1 116 ? -3.595 -17.440 14.203 1.00 97.69 116 GLY A O 1
ATOM 932 N N . GLN A 1 117 ? -4.446 -18.301 12.306 1.00 97.94 117 GLN A N 1
ATOM 933 C CA . GLN A 1 117 ? -3.515 -17.644 11.393 1.00 97.94 117 GLN A CA 1
ATOM 934 C C . GLN A 1 117 ? -4.251 -17.114 10.165 1.00 97.94 117 GLN A C 1
ATOM 936 O O . GLN A 1 117 ? -5.235 -17.710 9.728 1.00 97.94 117 GLN A O 1
ATOM 941 N N . VAL A 1 118 ? -3.769 -16.005 9.615 1.00 97.50 118 VAL A N 1
ATOM 942 C CA . VAL A 1 118 ? -4.298 -15.406 8.388 1.00 97.50 118 VAL A CA 1
ATOM 943 C C . VAL A 1 118 ? -3.155 -14.820 7.573 1.00 97.50 118 VAL A C 1
ATOM 945 O O . VAL A 1 118 ? -2.239 -14.214 8.129 1.00 97.50 118 VAL A O 1
ATOM 948 N N . TYR A 1 119 ? -3.216 -14.995 6.256 1.00 97.69 119 TYR A N 1
ATOM 949 C CA . TYR A 1 119 ? -2.432 -14.224 5.301 1.00 97.69 119 TYR A CA 1
ATOM 950 C C . TYR A 1 119 ? -3.403 -13.346 4.523 1.00 97.69 119 TYR A C 1
ATOM 952 O O . TYR A 1 119 ? -4.333 -13.861 3.908 1.00 97.69 119 TYR A O 1
ATOM 960 N N . THR A 1 120 ? -3.227 -12.033 4.613 1.00 96.75 120 THR A N 1
ATOM 961 C CA . THR A 1 120 ? -4.027 -11.061 3.865 1.00 96.75 120 THR A CA 1
ATOM 962 C C . THR A 1 120 ? -3.113 -10.186 3.030 1.00 96.75 120 THR A C 1
ATOM 964 O O . THR A 1 120 ? -1.982 -9.904 3.438 1.00 96.75 120 THR A O 1
ATOM 967 N N . VAL A 1 121 ? -3.595 -9.777 1.865 1.00 97.12 121 VAL A N 1
ATOM 968 C CA . VAL A 1 121 ? -2.838 -9.022 0.873 1.00 97.12 121 VAL A CA 1
ATOM 969 C C . VAL A 1 121 ? -3.610 -7.786 0.454 1.00 97.12 121 VAL A C 1
ATOM 971 O O . VAL A 1 121 ? -4.838 -7.780 0.430 1.00 97.12 121 VAL A O 1
ATOM 974 N N . VAL A 1 122 ? -2.875 -6.729 0.133 1.00 97.06 122 VAL A N 1
ATOM 975 C CA . VAL A 1 122 ? -3.414 -5.511 -0.471 1.00 97.06 122 VAL A CA 1
ATOM 976 C C . VAL A 1 122 ? -2.505 -5.066 -1.608 1.00 97.06 122 VAL A C 1
ATOM 978 O O . VAL A 1 122 ? -1.288 -5.265 -1.558 1.00 97.06 122 VAL A O 1
ATOM 981 N N . GLU A 1 123 ? -3.084 -4.417 -2.613 1.00 97.00 123 GLU A N 1
ATOM 982 C CA . GLU A 1 123 ? -2.319 -3.744 -3.659 1.00 97.00 123 GLU A CA 1
ATOM 983 C C . GLU A 1 123 ? -1.752 -2.443 -3.082 1.00 97.00 123 GLU A C 1
ATOM 985 O O . GLU A 1 123 ? -2.457 -1.441 -2.919 1.00 97.00 123 GLU A O 1
ATOM 990 N N . SER A 1 124 ? -0.475 -2.460 -2.706 1.00 95.38 124 SER A N 1
ATOM 991 C CA . SER A 1 124 ? 0.241 -1.232 -2.370 1.00 95.38 124 SER A CA 1
ATOM 992 C C . SER A 1 124 ? 0.732 -0.551 -3.653 1.00 95.38 124 SER A C 1
ATOM 994 O O . SER A 1 124 ? 0.890 -1.218 -4.673 1.00 95.38 124 SER A O 1
ATOM 996 N N . PRO A 1 125 ? 1.108 0.741 -3.619 1.00 94.38 125 PRO A N 1
ATOM 997 C CA . PRO A 1 125 ? 1.690 1.415 -4.788 1.00 94.38 125 PRO A CA 1
ATOM 998 C C . PRO A 1 125 ? 2.988 0.779 -5.329 1.00 94.38 125 PRO A C 1
ATOM 1000 O O . PRO A 1 125 ? 3.479 1.182 -6.379 1.00 94.38 125 PRO A O 1
ATOM 1003 N N . ARG A 1 126 ? 3.586 -0.171 -4.595 1.00 93.81 126 ARG A N 1
ATOM 1004 C CA . ARG A 1 126 ? 4.810 -0.900 -4.974 1.00 93.81 126 ARG A CA 1
ATOM 1005 C C . ARG A 1 126 ? 4.544 -2.348 -5.402 1.00 93.81 126 ARG A C 1
ATOM 1007 O O . ARG A 1 126 ? 5.497 -3.055 -5.727 1.00 93.81 126 ARG A O 1
ATOM 1014 N N . GLY A 1 127 ? 3.284 -2.782 -5.374 1.00 94.00 127 GLY A N 1
ATOM 1015 C CA . GLY A 1 127 ? 2.841 -4.153 -5.620 1.00 94.00 127 GLY A CA 1
ATOM 1016 C C . GLY A 1 127 ? 2.140 -4.779 -4.410 1.00 94.00 127 GLY A C 1
ATOM 1017 O O . GLY A 1 127 ? 1.810 -4.104 -3.431 1.00 94.00 127 GLY A O 1
ATOM 1018 N N . GLU A 1 128 ? 1.968 -6.098 -4.442 1.00 95.81 128 GLU A N 1
ATOM 1019 C CA . GLU A 1 128 ? 1.279 -6.878 -3.405 1.00 95.81 128 GLU A CA 1
ATOM 1020 C C . GLU A 1 128 ? 2.022 -6.852 -2.053 1.00 95.81 128 GLU A C 1
ATOM 1022 O O . GLU A 1 128 ? 3.069 -7.487 -1.867 1.00 95.81 128 GLU A O 1
ATOM 1027 N N . LEU A 1 129 ? 1.435 -6.149 -1.084 1.00 96.12 129 LEU A N 1
ATOM 1028 C CA . LEU A 1 129 ? 1.872 -6.116 0.307 1.00 96.12 129 LEU A CA 1
ATOM 1029 C C . LEU 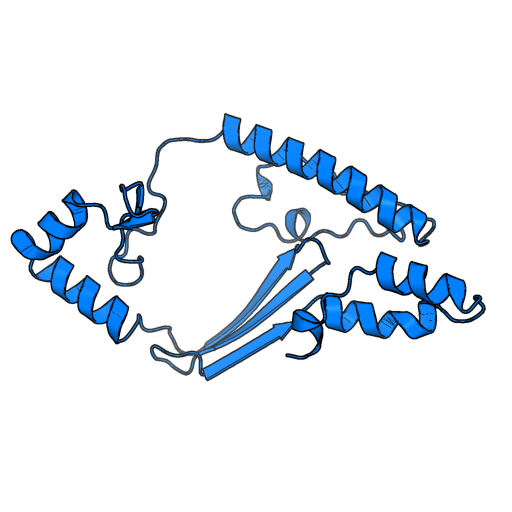A 1 129 ? 1.085 -7.153 1.107 1.00 96.12 129 LEU A C 1
ATOM 1031 O O . LEU A 1 129 ? -0.128 -7.031 1.268 1.00 96.12 129 LEU A O 1
ATOM 1035 N N . GLY A 1 130 ? 1.793 -8.150 1.633 1.00 96.81 130 GLY A N 1
ATOM 1036 C CA . GLY A 1 130 ? 1.204 -9.236 2.410 1.00 96.81 130 GLY A CA 1
ATOM 1037 C C . GLY A 1 130 ? 1.477 -9.119 3.905 1.00 96.81 130 GLY A C 1
ATOM 1038 O O . GLY A 1 130 ? 2.574 -8.753 4.326 1.00 96.81 130 GLY A O 1
ATOM 1039 N N . MET A 1 131 ? 0.495 -9.493 4.719 1.00 96.81 131 MET A N 1
ATOM 1040 C CA . MET A 1 131 ? 0.603 -9.593 6.173 1.00 96.81 131 MET A CA 1
ATOM 1041 C C . MET A 1 131 ? 0.208 -11.001 6.610 1.00 96.81 131 MET A C 1
ATOM 1043 O O . MET A 1 131 ? -0.959 -11.382 6.532 1.00 96.81 131 MET A O 1
ATOM 1047 N N . HIS A 1 132 ? 1.184 -11.771 7.091 1.00 97.81 132 HIS A N 1
ATOM 1048 C CA . HIS A 1 132 ? 0.954 -13.056 7.740 1.00 97.81 132 HIS A CA 1
ATOM 1049 C C . HIS A 1 132 ? 0.920 -12.865 9.258 1.00 97.81 132 HIS A C 1
ATOM 1051 O O . HIS A 1 132 ? 1.927 -12.513 9.880 1.00 97.81 132 HIS A O 1
ATOM 1057 N N . LEU A 1 133 ? -0.243 -13.100 9.860 1.00 97.62 133 LEU A N 1
ATOM 1058 C CA . LEU A 1 133 ? -0.490 -12.901 11.283 1.00 97.62 133 LEU A CA 1
ATOM 1059 C C . LEU A 1 133 ? -0.855 -14.230 11.938 1.00 97.62 133 LEU A C 1
ATOM 1061 O O . LEU A 1 133 ? -1.730 -14.942 11.453 1.00 97.62 133 LEU A O 1
ATOM 1065 N N . VAL A 1 134 ? -0.223 -14.528 13.073 1.00 98.12 134 VAL A N 1
ATOM 1066 C CA . VAL A 1 134 ? -0.540 -15.687 13.916 1.00 98.12 134 VAL A CA 1
ATOM 1067 C C . VAL A 1 134 ? -0.948 -15.193 15.297 1.00 98.12 134 VAL A C 1
ATOM 1069 O O . VAL A 1 134 ? -0.227 -14.421 15.933 1.00 98.12 134 VAL A O 1
ATOM 1072 N N . SER A 1 135 ? -2.091 -15.665 15.783 1.00 97.69 135 SER A N 1
ATOM 1073 C CA . SER A 1 135 ? -2.614 -15.412 17.122 1.00 97.69 135 SER A CA 1
ATOM 1074 C C . SER A 1 135 ? -2.655 -16.713 17.918 1.00 97.69 135 SER A C 1
ATOM 1076 O O . SER A 1 135 ? -3.185 -17.721 17.455 1.00 97.69 135 SER A O 1
ATOM 1078 N N . GLY A 1 136 ? -2.133 -16.679 19.144 1.00 96.12 136 GLY A N 1
ATOM 1079 C CA . GLY A 1 136 ? -2.243 -17.780 20.106 1.00 96.12 136 GLY A CA 1
ATOM 1080 C C . GLY A 1 136 ? -3.507 -17.726 20.973 1.00 96.12 136 GLY A C 1
ATOM 1081 O O . GLY A 1 136 ? -3.635 -18.528 21.890 1.00 96.12 136 GLY A O 1
ATOM 1082 N N . GLY A 1 137 ? -4.420 -16.778 20.727 1.00 92.00 137 GLY A N 1
ATOM 1083 C CA . GLY A 1 137 ? -5.543 -16.497 21.623 1.00 92.00 137 GLY A CA 1
ATOM 1084 C C . GLY A 1 137 ? -5.124 -15.553 22.752 1.00 92.00 137 GLY A C 1
ATOM 1085 O O . GLY A 1 137 ? -4.711 -15.984 23.824 1.00 92.00 137 GLY A O 1
ATOM 1086 N N . GLY A 1 138 ? -5.210 -14.244 22.516 1.00 92.69 138 GLY A N 1
ATOM 1087 C CA . GLY A 1 138 ? -4.734 -13.227 23.459 1.00 92.69 138 GLY A CA 1
ATOM 1088 C C . GLY A 1 138 ? -4.848 -11.811 22.902 1.00 92.69 138 GLY A C 1
ATOM 1089 O O . GLY A 1 138 ? -5.513 -11.602 21.894 1.00 92.69 138 GLY A O 1
ATOM 1090 N N . THR A 1 139 ? -4.219 -10.833 23.557 1.00 94.00 139 THR A N 1
ATOM 1091 C CA . THR A 1 139 ? -4.243 -9.418 23.127 1.00 94.00 139 THR A CA 1
ATOM 1092 C C . THR A 1 139 ? -2.998 -8.985 22.353 1.00 94.00 139 THR A C 1
ATOM 1094 O O . THR A 1 139 ? -2.914 -7.853 21.888 1.00 94.00 139 THR A O 1
ATOM 1097 N N . ARG A 1 140 ? -2.015 -9.881 22.203 1.00 94.25 140 ARG A N 1
ATOM 1098 C CA . ARG A 1 140 ? -0.780 -9.634 21.454 1.00 94.25 140 ARG A CA 1
ATOM 1099 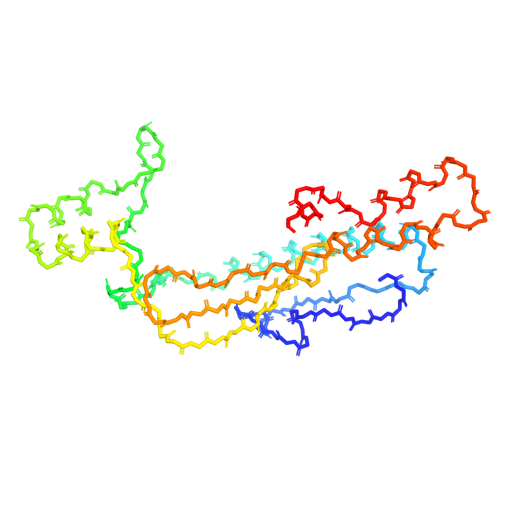C C . ARG A 1 140 ? -0.629 -10.662 20.338 1.00 94.25 140 ARG A C 1
ATOM 1101 O O . ARG A 1 140 ? -0.941 -11.835 20.570 1.00 94.25 140 ARG A O 1
ATOM 1108 N N . PRO A 1 141 ? -0.143 -10.254 19.155 1.00 96.12 141 PRO A N 1
ATOM 1109 C CA . PRO A 1 141 ? 0.141 -11.202 18.092 1.00 96.12 141 PRO A CA 1
ATOM 1110 C C . PRO A 1 141 ? 1.245 -12.162 18.543 1.00 96.12 141 PRO A C 1
ATOM 1112 O O . PRO A 1 141 ? 2.215 -11.755 19.181 1.00 96.12 141 PRO A O 1
ATOM 1115 N N . HIS A 1 142 ? 1.091 -13.441 18.207 1.00 96.88 142 HIS A N 1
ATOM 1116 C CA . HIS A 1 142 ? 2.120 -14.447 18.453 1.00 96.88 142 HIS A CA 1
ATOM 1117 C C . HIS A 1 142 ? 3.252 -14.332 17.426 1.00 96.88 142 HIS A C 1
ATOM 1119 O O . HIS A 1 142 ? 4.425 -14.433 17.775 1.00 96.88 142 HIS A O 1
ATOM 1125 N N . ARG A 1 143 ? 2.902 -14.075 16.159 1.00 96.50 143 ARG A N 1
ATOM 1126 C CA . ARG A 1 143 ? 3.853 -13.777 15.084 1.00 96.50 143 ARG A CA 1
ATOM 1127 C C . ARG A 1 143 ? 3.236 -12.789 14.104 1.00 96.50 143 ARG A C 1
ATOM 1129 O O . ARG A 1 143 ? 2.066 -12.912 13.752 1.00 96.50 143 ARG A O 1
ATOM 1136 N N . VAL A 1 144 ? 4.055 -11.852 13.644 1.00 96.88 144 VAL A N 1
ATOM 1137 C CA . VAL A 1 144 ? 3.761 -10.966 12.517 1.00 96.88 144 VAL A CA 1
ATOM 1138 C C . VAL A 1 144 ? 4.885 -11.147 11.514 1.00 96.88 144 VAL A C 1
ATOM 1140 O O . VAL A 1 144 ? 6.055 -11.060 11.878 1.00 96.88 144 VAL A O 1
ATOM 1143 N N . HIS A 1 145 ? 4.539 -11.431 10.268 1.00 96.50 145 HIS A N 1
ATOM 1144 C CA . HIS A 1 145 ? 5.488 -11.432 9.170 1.00 96.50 145 HIS A CA 1
ATOM 1145 C C . HIS A 1 145 ? 4.923 -10.609 8.020 1.00 96.50 145 HIS A C 1
ATOM 1147 O O . HIS A 1 145 ? 3.779 -10.807 7.612 1.00 96.50 145 HIS A O 1
ATOM 1153 N N . VAL A 1 146 ? 5.732 -9.678 7.522 1.00 95.69 146 VAL A N 1
ATOM 1154 C CA . VAL A 1 146 ? 5.340 -8.761 6.456 1.00 95.69 146 VAL A CA 1
ATOM 1155 C C . VAL A 1 146 ? 6.063 -9.150 5.179 1.00 95.69 146 VAL A C 1
ATOM 1157 O O . VAL A 1 146 ? 7.289 -9.190 5.150 1.00 95.69 146 VAL A O 1
ATOM 1160 N N . ARG A 1 147 ? 5.301 -9.397 4.118 1.00 95.44 147 ARG A N 1
ATOM 1161 C CA . ARG A 1 147 ? 5.804 -9.623 2.765 1.00 95.44 147 ARG A CA 1
ATOM 1162 C C . ARG A 1 147 ? 5.774 -8.289 2.033 1.00 95.44 147 ARG A C 1
ATOM 1164 O O . ARG A 1 147 ? 4.764 -7.931 1.432 1.00 95.44 147 ARG A O 1
ATOM 1171 N N . ASP A 1 148 ? 6.853 -7.520 2.165 1.00 95.81 148 ASP A N 1
ATOM 1172 C CA . ASP A 1 148 ? 6.976 -6.218 1.507 1.00 95.81 148 ASP A CA 1
ATOM 1173 C C . ASP A 1 148 ? 7.355 -6.387 0.024 1.00 95.81 148 ASP A C 1
ATOM 1175 O O . ASP A 1 148 ? 8.304 -7.123 -0.273 1.00 95.81 148 ASP A O 1
ATOM 1179 N N . PRO A 1 149 ? 6.682 -5.692 -0.913 1.00 95.50 149 PRO A N 1
ATOM 1180 C CA . PRO A 1 149 ? 7.033 -5.753 -2.331 1.00 95.50 149 PRO A CA 1
ATOM 1181 C C . PRO A 1 149 ? 8.480 -5.330 -2.597 1.00 95.50 149 PRO A C 1
ATOM 1183 O O . PRO A 1 149 ? 9.145 -5.906 -3.455 1.00 95.50 149 PRO A O 1
ATOM 1186 N N . SER A 1 150 ? 8.999 -4.360 -1.835 1.00 94.81 150 SER A N 1
ATOM 1187 C CA . SER A 1 150 ? 10.341 -3.803 -2.043 1.00 94.81 150 SER A CA 1
ATOM 1188 C C . SER A 1 150 ? 11.425 -4.863 -1.868 1.00 94.81 150 SER A C 1
ATOM 1190 O O . SER A 1 150 ? 12.400 -4.857 -2.613 1.00 94.81 150 SER A O 1
ATOM 1192 N N . PHE A 1 151 ? 11.251 -5.789 -0.917 1.00 94.88 151 PHE A N 1
ATOM 1193 C CA . PHE A 1 151 ? 12.208 -6.872 -0.674 1.00 94.88 151 PHE A CA 1
ATOM 1194 C C . PHE A 1 151 ? 12.325 -7.805 -1.883 1.00 94.88 151 PHE A C 1
ATOM 1196 O O . PHE A 1 151 ? 13.424 -8.206 -2.259 1.00 94.88 151 PHE A O 1
ATOM 1203 N N . ILE A 1 152 ? 11.195 -8.118 -2.516 1.00 93.50 152 ILE A N 1
ATOM 1204 C CA . ILE A 1 152 ? 11.134 -9.003 -3.684 1.00 93.50 152 ILE A CA 1
ATOM 1205 C C . ILE A 1 152 ? 11.657 -8.272 -4.918 1.00 93.50 152 ILE A C 1
ATOM 1207 O O . ILE A 1 152 ? 12.509 -8.791 -5.635 1.00 93.50 152 ILE A O 1
ATOM 1211 N N . ASN A 1 153 ? 11.197 -7.040 -5.129 1.00 94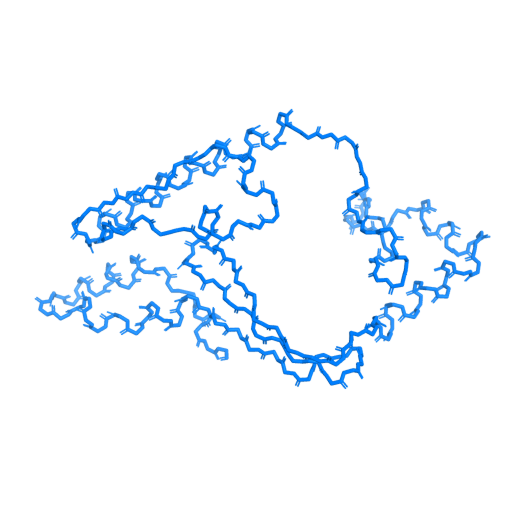.00 153 ASN A N 1
ATOM 1212 C CA . ASN A 1 153 ? 11.602 -6.219 -6.261 1.00 94.00 153 ASN A CA 1
ATOM 1213 C C . ASN A 1 153 ? 13.118 -5.977 -6.263 1.00 94.00 153 ASN A C 1
ATOM 1215 O O . ASN A 1 153 ? 13.750 -6.061 -7.314 1.00 94.00 153 ASN A O 1
ATOM 1219 N N . LEU A 1 154 ? 13.724 -5.728 -5.095 1.00 94.69 154 LEU A N 1
ATOM 1220 C CA . LEU A 1 154 ? 15.157 -5.454 -4.986 1.00 94.69 154 LEU A CA 1
ATOM 1221 C C . LEU A 1 154 ? 16.020 -6.633 -5.458 1.00 94.69 154 LEU A C 1
ATOM 1223 O O . LEU A 1 154 ? 17.078 -6.403 -6.045 1.00 94.69 154 LEU A O 1
ATOM 1227 N N . GLN A 1 155 ? 15.560 -7.876 -5.286 1.00 93.31 155 GLN A N 1
ATOM 1228 C CA . GLN A 1 155 ? 16.267 -9.063 -5.784 1.00 93.31 155 GLN A CA 1
ATOM 1229 C C . GLN A 1 155 ? 16.382 -9.071 -7.317 1.00 93.31 155 GLN A C 1
ATOM 1231 O O . GLN A 1 155 ? 17.358 -9.591 -7.855 1.00 93.31 155 GLN A O 1
ATOM 1236 N N . ALA A 1 156 ? 15.445 -8.432 -8.028 1.00 93.19 156 ALA A N 1
ATOM 1237 C CA . ALA A 1 156 ? 15.488 -8.317 -9.484 1.00 93.19 156 ALA A CA 1
ATOM 1238 C C . ALA A 1 156 ? 16.562 -7.336 -9.988 1.00 93.19 156 ALA A C 1
ATOM 1240 O O . ALA A 1 156 ? 16.866 -7.332 -11.178 1.00 93.19 156 ALA A O 1
ATOM 1241 N N . THR A 1 157 ? 17.174 -6.529 -9.112 1.00 93.75 157 THR A N 1
ATOM 1242 C CA . THR A 1 157 ? 18.177 -5.519 -9.496 1.00 93.75 157 THR A CA 1
ATOM 1243 C C . THR A 1 157 ? 19.336 -6.110 -10.294 1.00 93.75 157 THR A C 1
ATOM 1245 O O . THR A 1 157 ? 19.764 -5.504 -11.275 1.00 93.75 157 THR A O 1
ATOM 1248 N N . ALA A 1 158 ? 19.831 -7.286 -9.894 1.00 92.62 158 ALA A N 1
ATOM 1249 C CA . ALA A 1 158 ? 20.937 -7.947 -10.583 1.00 92.62 158 ALA A CA 1
ATOM 1250 C C . ALA A 1 158 ? 20.559 -8.291 -12.031 1.00 92.62 158 ALA A C 1
ATOM 1252 O O . ALA A 1 158 ? 21.266 -7.898 -12.954 1.00 92.62 158 ALA A O 1
ATOM 1253 N N . ALA A 1 159 ? 19.397 -8.923 -12.227 1.00 93.56 159 ALA A N 1
ATOM 1254 C CA . ALA A 1 159 ? 18.887 -9.277 -13.550 1.00 93.56 159 ALA A CA 1
ATOM 1255 C C . ALA A 1 159 ? 18.564 -8.039 -14.408 1.00 93.56 159 ALA A C 1
ATOM 1257 O O . ALA A 1 159 ? 18.804 -8.038 -15.608 1.00 93.56 159 ALA A O 1
ATOM 1258 N N . LEU A 1 160 ? 18.060 -6.960 -13.797 1.00 92.25 160 LEU A N 1
ATOM 1259 C CA . LEU A 1 160 ? 17.762 -5.698 -14.488 1.00 92.25 160 LEU A CA 1
ATOM 1260 C C . LEU A 1 160 ? 19.008 -4.886 -14.872 1.00 92.25 160 LEU A C 1
ATOM 1262 O O . LEU A 1 160 ? 18.891 -3.928 -15.633 1.00 92.25 160 LEU A O 1
ATOM 1266 N N . SER A 1 161 ? 20.170 -5.202 -14.300 1.00 93.62 161 SER A N 1
ATOM 1267 C CA . SER A 1 161 ? 21.420 -4.462 -14.533 1.00 93.62 161 SER A CA 1
ATOM 1268 C C . SER A 1 161 ? 22.411 -5.231 -15.408 1.00 93.62 161 SER A C 1
ATOM 1270 O O . SER A 1 161 ? 23.425 -4.674 -15.828 1.00 93.62 161 SER A O 1
ATOM 1272 N N . GLU A 1 162 ? 22.149 -6.511 -15.673 1.00 93.75 162 GLU A N 1
ATOM 1273 C CA . GLU A 1 162 ? 23.021 -7.354 -16.482 1.00 93.75 162 GLU A CA 1
ATOM 1274 C C . GLU A 1 162 ? 23.083 -6.849 -17.933 1.00 93.75 162 GLU A C 1
ATOM 1276 O O . GLU A 1 162 ? 22.064 -6.593 -18.570 1.00 93.75 162 GLU A O 1
ATOM 1281 N N . GLY A 1 163 ? 24.302 -6.670 -18.453 1.00 93.69 163 GLY A N 1
ATOM 1282 C CA . GLY A 1 163 ? 24.544 -6.150 -19.805 1.00 93.69 163 GLY A CA 1
ATOM 1283 C C . GLY A 1 163 ? 24.442 -4.624 -19.958 1.00 93.69 163 GLY A C 1
ATOM 1284 O O . GLY A 1 163 ? 24.740 -4.120 -21.040 1.00 93.69 163 GLY A O 1
ATOM 1285 N N . GLY A 1 164 ? 24.067 -3.891 -18.903 1.00 93.31 164 GLY A N 1
ATOM 1286 C CA . GLY A 1 164 ? 24.001 -2.426 -18.890 1.00 93.31 164 GLY A CA 1
ATOM 1287 C C . GLY A 1 164 ? 25.303 -1.737 -18.465 1.00 93.31 164 GLY A C 1
ATOM 1288 O O . GLY A 1 164 ? 26.293 -2.369 -18.088 1.00 93.31 164 GLY A O 1
ATOM 1289 N N . LEU A 1 165 ? 25.298 -0.405 -18.501 1.00 96.44 165 LEU A N 1
ATOM 1290 C CA . LEU A 1 165 ? 26.359 0.433 -17.944 1.00 96.44 165 LEU A CA 1
ATOM 1291 C C . LEU A 1 165 ? 26.142 0.658 -16.441 1.00 96.44 165 LEU A C 1
ATOM 1293 O O . LEU A 1 165 ? 25.031 0.561 -15.927 1.00 96.44 165 LEU A O 1
ATOM 1297 N N . ILE A 1 166 ? 27.192 1.078 -15.727 1.00 94.56 166 ILE A N 1
ATOM 1298 C CA . ILE A 1 166 ? 27.086 1.461 -14.302 1.00 94.56 166 ILE A CA 1
ATOM 1299 C C . ILE A 1 166 ? 26.022 2.554 -14.093 1.00 94.56 166 ILE A C 1
ATOM 1301 O O . ILE A 1 166 ? 25.327 2.556 -13.080 1.00 94.56 166 ILE A O 1
ATOM 1305 N N . ALA A 1 167 ? 25.867 3.466 -15.058 1.00 94.94 167 ALA A N 1
ATOM 1306 C CA . ALA A 1 167 ? 24.849 4.512 -15.001 1.00 94.94 167 ALA A CA 1
ATOM 1307 C C . ALA A 1 167 ? 23.415 3.948 -15.040 1.00 94.94 167 ALA A C 1
ATOM 1309 O O . ALA A 1 167 ? 22.526 4.498 -14.389 1.00 94.94 167 ALA A O 1
ATOM 1310 N N . ASP A 1 168 ? 23.201 2.829 -15.738 1.00 94.38 168 ASP A N 1
ATOM 1311 C CA . ASP A 1 168 ? 21.884 2.208 -15.900 1.00 94.38 168 ASP A CA 1
ATOM 1312 C C . ASP A 1 168 ? 21.410 1.531 -14.612 1.00 94.38 168 ASP A C 1
ATOM 1314 O O . ASP A 1 168 ? 20.209 1.471 -14.359 1.00 94.38 168 ASP A O 1
ATOM 1318 N N . VAL A 1 169 ? 22.336 1.119 -13.736 1.00 94.69 169 VAL A N 1
ATOM 1319 C CA . VAL A 1 169 ? 22.013 0.553 -12.413 1.00 94.69 169 VAL A CA 1
ATOM 1320 C C . VAL A 1 169 ? 21.125 1.509 -11.614 1.00 94.69 169 VAL A C 1
ATOM 1322 O O . VAL A 1 169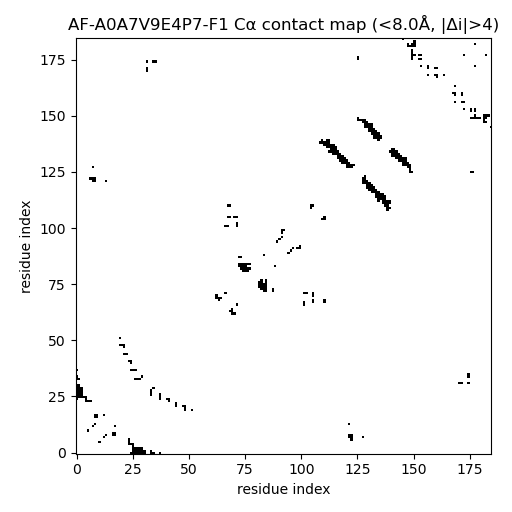 ? 20.170 1.080 -10.968 1.00 94.69 169 VAL A O 1
ATOM 1325 N N . ILE A 1 170 ? 21.394 2.817 -11.690 1.00 94.31 170 ILE A N 1
ATOM 1326 C CA . ILE A 1 170 ? 20.611 3.839 -10.984 1.00 94.31 170 ILE A CA 1
ATOM 1327 C C . ILE A 1 170 ? 19.170 3.847 -11.499 1.00 94.31 170 ILE A C 1
ATOM 1329 O O . ILE A 1 170 ? 18.232 3.838 -10.701 1.00 94.31 170 ILE A O 1
ATOM 1333 N N . ALA A 1 171 ? 18.984 3.829 -12.821 1.00 94.19 171 ALA A N 1
ATOM 1334 C CA . ALA A 1 171 ? 17.660 3.806 -13.433 1.00 94.1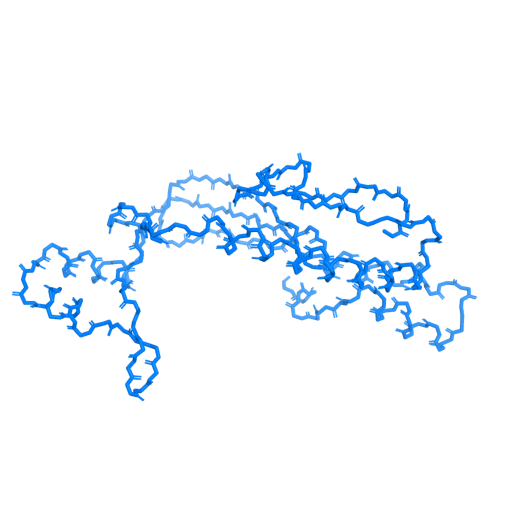9 171 ALA A CA 1
ATOM 1335 C C . ALA A 1 171 ? 16.925 2.490 -13.139 1.00 94.19 171 ALA A C 1
ATOM 1337 O O . ALA A 1 171 ? 15.744 2.519 -12.790 1.00 94.19 171 ALA A O 1
ATOM 1338 N N . SER A 1 172 ? 17.617 1.350 -13.210 1.00 93.81 172 SER A N 1
ATOM 1339 C CA . SER A 1 172 ? 17.062 0.032 -12.893 1.00 93.81 172 SER A CA 1
ATOM 1340 C C . SER A 1 172 ? 16.549 -0.026 -11.455 1.00 93.81 172 SER A C 1
ATOM 1342 O O . SER A 1 172 ? 15.374 -0.344 -11.253 1.00 93.81 172 SER A O 1
ATOM 1344 N N . VAL A 1 173 ? 17.364 0.382 -10.475 1.00 94.62 173 VAL A N 1
ATOM 1345 C CA . VAL A 1 173 ? 16.984 0.421 -9.052 1.00 94.62 173 VAL A CA 1
ATOM 1346 C C . VAL A 1 173 ? 15.873 1.438 -8.792 1.00 94.62 173 VAL A C 1
ATOM 1348 O O . VAL A 1 173 ? 14.881 1.110 -8.149 1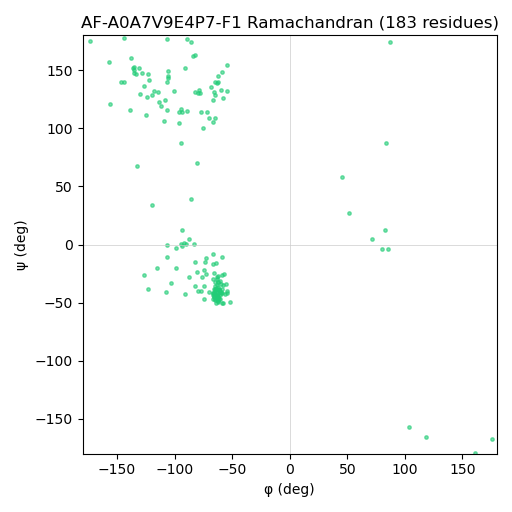.00 94.62 173 VAL A O 1
ATOM 1351 N N . ALA A 1 174 ? 15.976 2.661 -9.314 1.00 94.12 174 ALA A N 1
ATOM 1352 C CA . ALA A 1 174 ? 14.940 3.674 -9.109 1.00 94.12 174 ALA A CA 1
ATOM 1353 C C . ALA A 1 174 ? 13.595 3.248 -9.723 1.00 94.12 174 ALA A C 1
ATOM 1355 O O . ALA A 1 174 ? 12.533 3.507 -9.158 1.00 94.12 174 ALA A O 1
ATOM 1356 N N . SER A 1 175 ? 13.621 2.541 -10.858 1.00 94.19 175 SER A N 1
ATOM 1357 C CA . SER A 1 175 ? 12.401 2.105 -11.539 1.00 94.19 175 SER A CA 1
ATOM 1358 C C . SER A 1 175 ? 11.586 1.089 -10.737 1.00 94.19 175 SER A C 1
ATOM 1360 O O . SER A 1 175 ? 10.374 1.025 -10.936 1.00 94.19 175 SER A O 1
ATOM 1362 N N . ILE A 1 176 ? 12.195 0.337 -9.818 1.00 93.50 176 ILE A N 1
ATOM 1363 C CA . ILE A 1 176 ? 11.508 -0.643 -8.961 1.00 93.50 176 ILE A CA 1
ATOM 1364 C C . ILE A 1 176 ? 11.084 -0.074 -7.590 1.00 93.50 176 ILE A C 1
ATOM 1366 O O . ILE A 1 176 ? 10.458 -0.789 -6.813 1.00 93.50 176 ILE A O 1
ATOM 1370 N N . ASP A 1 177 ? 11.368 1.211 -7.331 1.00 93.50 177 ASP A N 1
ATOM 1371 C CA . ASP A 1 177 ? 10.978 1.993 -6.139 1.00 93.50 177 ASP A CA 1
ATOM 1372 C C . ASP A 1 177 ? 11.192 1.279 -4.781 1.00 93.50 177 ASP A C 1
ATOM 1374 O O . ASP A 1 177 ? 10.236 1.081 -4.020 1.00 93.50 177 ASP A O 1
ATOM 1378 N N . PRO A 1 178 ? 12.429 0.859 -4.446 1.00 93.06 178 PRO A N 1
ATOM 1379 C CA . PRO A 1 178 ? 12.688 0.152 -3.205 1.00 93.06 178 PRO A CA 1
ATOM 1380 C C . PRO A 1 178 ? 12.741 1.128 -2.027 1.00 93.06 178 PRO A C 1
ATOM 1382 O O . PRO A 1 178 ? 13.488 2.107 -2.034 1.00 93.06 178 PRO A O 1
ATOM 1385 N N . VAL A 1 179 ? 12.007 0.817 -0.958 1.00 93.75 179 VAL A N 1
ATOM 1386 C CA . VAL A 1 179 ? 12.137 1.511 0.329 1.00 93.75 179 VAL A CA 1
ATOM 1387 C C . VAL A 1 179 ? 12.838 0.587 1.313 1.00 93.75 179 VAL A C 1
ATOM 1389 O O . VAL A 1 179 ? 12.298 -0.448 1.696 1.00 93.75 179 VAL A O 1
ATOM 1392 N N . MET A 1 180 ? 14.034 0.975 1.763 1.00 91.69 180 MET A N 1
ATOM 1393 C CA . MET A 1 180 ? 14.901 0.099 2.569 1.00 91.69 180 MET A CA 1
ATOM 1394 C C . MET A 1 180 ? 14.288 -0.292 3.918 1.00 9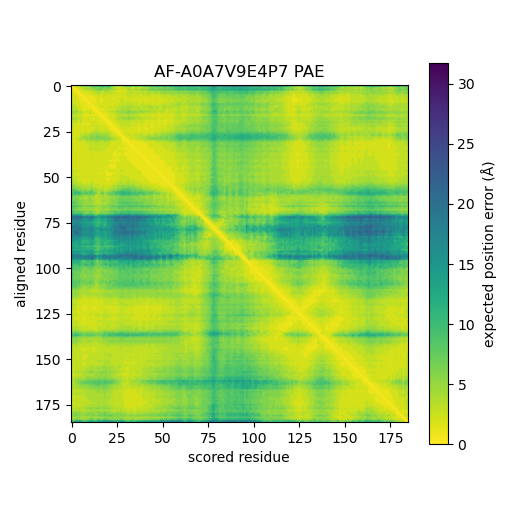1.69 180 MET A C 1
ATOM 1396 O O . MET A 1 180 ? 14.493 -1.410 4.375 1.00 91.69 180 MET A O 1
ATOM 1400 N N . GLY A 1 181 ? 13.437 0.557 4.503 1.00 91.38 181 GLY A N 1
ATOM 1401 C CA . GLY A 1 181 ? 12.673 0.195 5.704 1.00 91.38 181 GLY A CA 1
ATOM 1402 C C . GLY A 1 181 ? 11.680 -0.955 5.486 1.00 91.38 181 GLY A C 1
ATOM 1403 O O . GLY A 1 181 ? 11.182 -1.523 6.452 1.00 91.38 181 GLY A O 1
ATOM 1404 N N . GLY A 1 182 ? 11.354 -1.292 4.233 1.00 87.38 182 GLY A N 1
ATOM 1405 C CA . GLY A 1 182 ? 10.613 -2.497 3.859 1.00 87.38 182 GLY A CA 1
ATOM 1406 C C . GLY A 1 182 ? 11.456 -3.734 3.629 1.00 87.38 182 GLY A C 1
ATOM 1407 O O . GLY A 1 182 ? 10.978 -4.840 3.851 1.00 87.38 182 GLY A O 1
ATOM 1408 N N . VAL A 1 183 ? 12.704 -3.534 3.229 1.00 92.06 183 VAL A N 1
ATOM 1409 C CA . VAL A 1 183 ? 13.641 -4.597 2.866 1.00 92.06 183 VAL A CA 1
ATOM 1410 C C . VAL A 1 183 ? 14.301 -5.210 4.104 1.00 92.06 183 VAL A C 1
ATOM 1412 O O . VAL A 1 183 ? 14.536 -6.410 4.127 1.00 92.06 183 VAL A O 1
ATOM 1415 N N . ASP A 1 184 ? 14.585 -4.405 5.127 1.00 90.88 184 ASP A N 1
ATOM 1416 C CA . ASP A 1 184 ? 15.409 -4.790 6.288 1.00 90.88 184 ASP A CA 1
ATOM 1417 C C . ASP A 1 184 ? 14.656 -5.549 7.408 1.00 90.88 184 ASP A C 1
ATOM 1419 O O . ASP A 1 184 ? 15.235 -5.854 8.446 1.00 90.88 184 ASP A O 1
ATOM 1423 N N . ARG A 1 185 ? 13.351 -5.807 7.249 1.00 78.38 185 ARG A N 1
ATOM 1424 C CA . ARG A 1 185 ? 12.457 -6.237 8.345 1.00 78.38 185 ARG A CA 1
ATOM 1425 C C . ARG A 1 185 ? 12.516 -7.724 8.698 1.00 78.38 185 ARG A C 1
ATOM 1427 O O . ARG A 1 185 ? 12.590 -8.558 7.770 1.00 78.38 185 ARG A O 1
#